Protein AF-A0A5R9P1H2-F1 (afdb_monomer)

Secondary structure (DSSP, 8-state):
-------HHHHHHHHHHT-TT-SSEEEEEEE---TT-----EEEEEEEEE-TTSPEEEEEES--TTS---HHHHHHHHHHHHHTTS-S----HHHHHTTSEEEE---SSSHHHHHHHTTBSS----SSEEEEEE-HHHHHHIIIIIHHHHHHHHHHHHHHHHHH-EEEEEEEEEEEE----HHHHTTS-TT------EEEEEEEEEEEEEEEE-SS-EEEEEEEE-HHHHHHHH-GGG----B--EEEETTEEEE-GGGEEESS--HHHHHHHHHHHHHHHHHHHHHHHHHHHHHHHHHHHHHHHHHHHHHHHHHHHHHHHHHHHHT-S-----

Solvent-accessible surface area (backbone atoms only — not comparable to full-atom values): 18933 Å² total; per-residue (Å²): 131,83,81,81,80,78,52,63,39,53,37,35,47,47,52,65,56,66,44,87,82,49,77,46,60,45,39,36,36,38,68,61,93,50,101,78,62,92,64,64,62,48,32,38,37,39,32,52,51,61,49,98,84,70,24,32,38,54,49,77,48,56,91,65,92,80,62,90,72,48,72,66,57,52,51,48,54,34,51,52,25,50,65,25,71,60,44,71,66,59,81,52,62,68,44,33,74,72,46,32,27,45,75,41,86,48,41,75,73,56,70,70,51,54,62,56,30,69,49,29,74,63,55,88,77,62,68,48,28,29,42,35,36,78,34,71,66,21,52,54,44,33,75,77,47,44,54,63,54,32,50,56,48,49,52,53,51,52,51,55,26,59,76,44,52,41,34,28,27,34,22,26,48,32,44,51,64,49,66,66,61,63,85,72,60,72,77,49,57,94,90,57,80,77,86,68,59,68,46,79,47,79,40,76,44,27,39,28,34,31,47,41,77,56,97,69,36,35,30,39,42,81,72,44,66,47,77,72,53,61,56,61,71,73,54,65,88,73,74,59,64,60,53,77,45,74,41,78,51,84,73,48,29,29,28,44,65,90,28,57,65,36,78,74,38,54,76,64,54,51,53,52,53,44,51,55,52,55,51,50,53,52,52,51,15,51,54,47,39,60,53,45,68,60,47,49,60,53,55,51,54,54,49,53,54,52,51,52,51,49,52,52,50,51,52,53,49,52,52,52,53,46,56,63,63,72,64,58,83,75,82,79,76,132

pLDDT: mean 80.09, std 14.3, range [38.28, 95.94]

Nearest PDB structures (foldseek):
  3s6g-assembly1_A  TM=1.647E-01  e=9.347E-01  Maricaulis maris MCS10
  3s6h-assembly2_B  TM=1.928E-01  e=3.293E+00  Maricaulis maris MCS10

Structure (mmCIF, N/CA/C/O backbone):
data_AF-A0A5R9P1H2-F1
#
_entry.id   AF-A0A5R9P1H2-F1
#
loop_
_atom_site.group_PDB
_atom_site.id
_atom_site.type_symbol
_atom_site.label_atom_id
_atom_site.label_alt_id
_atom_site.label_comp_id
_atom_site.label_asym_id
_atom_site.label_entity_id
_atom_site.label_seq_id
_atom_site.pdbx_PDB_ins_code
_atom_site.Cartn_x
_atom_site.Cartn_y
_atom_site.Cartn_z
_atom_site.occupancy
_atom_site.B_iso_or_equiv
_atom_site.auth_seq_id
_atom_site.auth_comp_id
_atom_site.auth_asym_id
_atom_site.auth_atom_id
_atom_site.pdbx_PDB_model_num
ATOM 1 N N . MET A 1 1 ? -37.050 -4.855 16.969 1.00 39.81 1 MET A N 1
ATOM 2 C CA . MET A 1 1 ? -36.031 -3.842 16.612 1.00 39.81 1 MET A CA 1
ATOM 3 C C . MET A 1 1 ? -34.895 -4.539 15.881 1.00 39.81 1 MET A C 1
ATOM 5 O O . MET A 1 1 ? -34.397 -5.538 16.384 1.00 39.81 1 MET A O 1
ATOM 9 N N . SER A 1 2 ? -34.526 -4.081 14.684 1.00 39.50 2 SER A N 1
ATOM 10 C CA . SER A 1 2 ? -33.369 -4.613 13.949 1.00 39.50 2 SER A CA 1
ATOM 11 C C . SER A 1 2 ? -32.096 -4.369 14.768 1.00 39.50 2 SER A C 1
ATOM 13 O O . SER A 1 2 ? -31.759 -3.209 14.998 1.00 39.50 2 SER A O 1
ATOM 15 N N . LYS A 1 3 ? -31.395 -5.427 15.210 1.00 55.94 3 LYS A N 1
ATOM 16 C CA . LYS A 1 3 ? -30.053 -5.311 15.814 1.00 55.94 3 LYS A CA 1
ATOM 17 C C . LYS A 1 3 ? -29.150 -4.593 14.806 1.00 55.94 3 LYS A C 1
ATOM 19 O O . LYS A 1 3 ? -28.797 -5.181 13.783 1.00 55.94 3 LYS A O 1
ATOM 24 N N . LYS A 1 4 ? -28.824 -3.318 15.045 1.00 61.69 4 LYS A N 1
ATOM 25 C CA . LYS A 1 4 ? -27.881 -2.582 14.193 1.00 61.69 4 LYS A CA 1
ATOM 26 C C . LYS A 1 4 ? -26.542 -3.318 14.214 1.00 61.69 4 LYS A C 1
ATOM 28 O O . LYS A 1 4 ? -26.050 -3.686 15.277 1.00 61.69 4 LYS A O 1
ATOM 33 N N . LYS A 1 5 ? -25.983 -3.575 13.033 1.00 81.25 5 LYS A N 1
ATOM 34 C CA . LYS A 1 5 ? -24.696 -4.257 12.879 1.00 81.25 5 LYS A CA 1
ATOM 35 C C . LYS A 1 5 ? -23.588 -3.210 12.866 1.00 81.25 5 LYS A C 1
ATOM 37 O O . LYS A 1 5 ? -23.532 -2.407 11.938 1.00 81.25 5 LYS A O 1
ATOM 42 N N . PHE A 1 6 ? -22.730 -3.218 13.882 1.00 90.25 6 PHE A N 1
ATOM 43 C CA . PHE A 1 6 ? -21.490 -2.446 13.853 1.00 90.25 6 PHE A CA 1
ATOM 44 C C . PHE A 1 6 ? -20.513 -3.060 12.849 1.00 90.25 6 PHE A C 1
ATOM 46 O O . PHE A 1 6 ? -20.443 -4.279 12.689 1.00 90.25 6 PHE A O 1
ATOM 53 N N . THR A 1 7 ? -19.770 -2.204 12.161 1.00 90.94 7 THR A N 1
ATOM 54 C CA . THR A 1 7 ? -18.696 -2.608 11.248 1.00 90.94 7 THR A CA 1
ATOM 55 C C . THR A 1 7 ? -17.451 -3.040 12.027 1.00 90.94 7 THR A C 1
ATOM 57 O O . THR A 1 7 ? -17.260 -2.641 13.176 1.00 90.94 7 THR A O 1
ATOM 60 N N . TYR A 1 8 ? -16.560 -3.808 11.389 1.00 91.50 8 TYR A N 1
ATOM 61 C CA . TYR A 1 8 ? -15.289 -4.199 12.009 1.00 91.50 8 TYR A CA 1
ATOM 62 C C . TYR A 1 8 ? -14.473 -2.994 12.523 1.00 91.50 8 TYR A C 1
ATOM 64 O O . TYR A 1 8 ? -14.085 -3.036 13.686 1.00 91.50 8 TYR A O 1
ATOM 72 N N . PRO A 1 9 ? -14.260 -1.899 11.757 1.00 91.25 9 PRO A N 1
ATOM 73 C CA . PRO A 1 9 ? -13.500 -0.750 12.260 1.00 91.25 9 PRO A CA 1
ATOM 74 C C . PRO A 1 9 ? -14.122 -0.096 13.500 1.00 91.25 9 PRO A C 1
ATOM 76 O O . PRO A 1 9 ? -13.401 0.325 14.397 1.00 91.25 9 PRO A O 1
ATOM 79 N N . GLN A 1 10 ? -15.457 -0.056 13.594 1.00 92.50 10 GLN A N 1
ATOM 80 C CA . GLN A 1 10 ? -16.156 0.452 14.7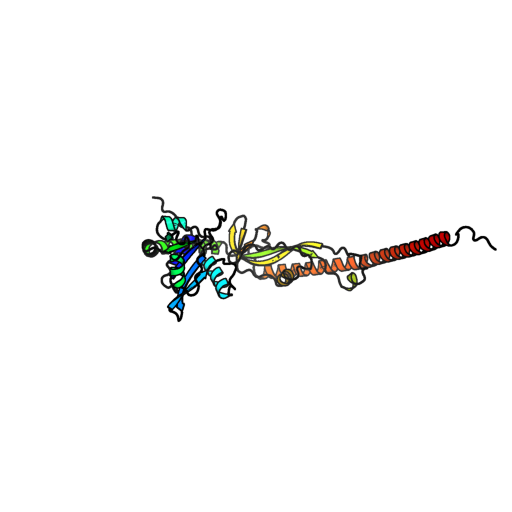81 1.00 92.50 10 GLN A CA 1
ATOM 81 C C . GLN A 1 10 ? -15.916 -0.439 16.006 1.00 92.50 10 GLN A C 1
ATOM 83 O O . GLN A 1 10 ? -15.630 0.065 17.089 1.00 92.50 10 GLN A O 1
ATOM 88 N N . LEU A 1 11 ? -16.002 -1.761 15.839 1.00 94.44 11 LEU A N 1
ATOM 89 C CA . LEU A 1 11 ? -15.755 -2.719 16.920 1.00 94.44 11 LEU A CA 1
ATOM 90 C C . LEU A 1 11 ? -14.278 -2.738 17.339 1.00 94.44 11 LEU A C 1
ATOM 92 O O . LEU A 1 11 ? -13.989 -2.759 18.530 1.00 94.44 11 LEU A O 1
ATOM 96 N N . ALA A 1 12 ? -13.356 -2.663 16.378 1.00 93.75 12 ALA A N 1
ATOM 97 C CA . ALA A 1 12 ? -11.918 -2.571 16.625 1.00 93.75 12 ALA A CA 1
ATOM 98 C C . ALA A 1 12 ? -1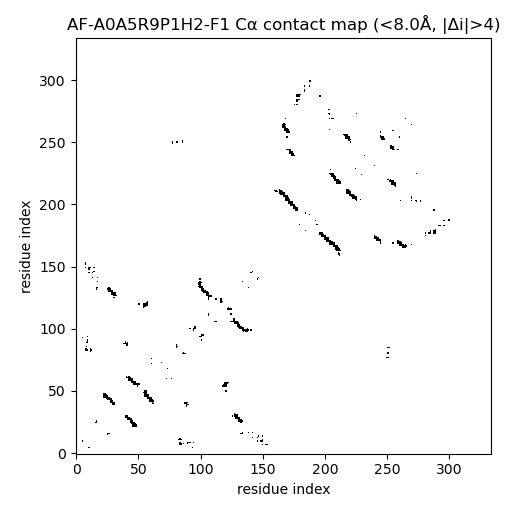1.536 -1.261 17.334 1.00 93.75 12 ALA A C 1
ATOM 100 O O . ALA A 1 12 ? -10.643 -1.247 18.179 1.00 93.75 12 ALA A O 1
ATOM 101 N N . LEU A 1 13 ? -12.237 -0.161 17.037 1.00 92.75 13 LEU A N 1
ATOM 102 C CA . LEU A 1 13 ? -12.072 1.086 17.776 1.00 92.75 13 LEU A CA 1
ATOM 103 C C . LEU A 1 13 ? -12.493 0.931 19.241 1.00 92.75 13 LEU A C 1
ATOM 105 O O . LEU A 1 13 ? -11.792 1.403 20.134 1.00 92.75 13 LEU A O 1
ATOM 109 N N . CYS A 1 14 ? -13.623 0.268 19.502 1.00 93.38 14 CYS A N 1
ATOM 110 C CA . CYS A 1 14 ? -14.035 -0.046 20.868 1.00 93.38 14 CYS A CA 1
ATOM 111 C C . CYS A 1 14 ? -13.012 -0.950 21.567 1.00 93.38 14 CYS A C 1
ATOM 113 O O . CYS A 1 14 ? -12.642 -0.655 22.701 1.00 93.38 14 CYS A O 1
ATOM 115 N N . ASP A 1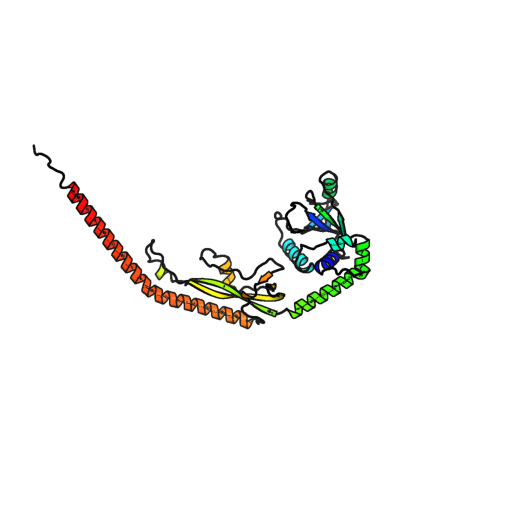 15 ? -12.497 -1.976 20.890 1.00 93.81 15 ASP A N 1
ATOM 116 C CA . ASP A 1 15 ? -11.431 -2.828 21.426 1.00 93.81 15 ASP A CA 1
ATOM 117 C C . ASP A 1 15 ? -10.217 -2.009 21.879 1.00 93.81 15 ASP A C 1
ATOM 119 O O . ASP A 1 15 ? -9.748 -2.160 23.006 1.00 93.81 15 ASP A O 1
ATOM 123 N N . TRP A 1 16 ? -9.783 -1.050 21.061 1.00 91.50 16 TRP A N 1
ATOM 124 C CA . TRP A 1 16 ? -8.690 -0.148 21.413 1.00 91.50 16 TRP A CA 1
ATOM 125 C C . TRP A 1 16 ? -9.034 0.810 22.572 1.00 91.50 16 TRP A C 1
ATOM 127 O O . TRP A 1 16 ? -8.227 0.982 23.485 1.00 91.50 16 TRP A O 1
ATOM 137 N N . LEU A 1 17 ? -10.225 1.419 22.596 1.00 91.88 17 LEU A N 1
ATOM 138 C CA . LEU A 1 17 ? -10.633 2.385 23.637 1.00 91.88 17 LEU A CA 1
ATOM 139 C C . LEU A 1 17 ? -10.919 1.750 25.012 1.00 91.88 17 LEU A C 1
ATOM 141 O O . LEU A 1 17 ? -10.761 2.400 26.056 1.00 91.88 17 LEU A O 1
ATOM 145 N N . PHE A 1 18 ? -11.405 0.509 25.022 1.00 90.62 18 PHE A N 1
ATOM 146 C CA . PHE A 1 18 ? -11.834 -0.214 26.222 1.00 90.62 18 PHE A CA 1
ATOM 147 C C . PHE A 1 18 ? -10.842 -1.300 26.665 1.00 90.62 18 PHE A C 1
ATOM 149 O O . PHE A 1 18 ? -11.155 -2.077 27.571 1.00 90.62 18 PHE A O 1
ATOM 156 N N . GLU A 1 19 ? -9.652 -1.354 26.064 1.00 87.69 19 GLU A N 1
ATOM 157 C CA . GLU A 1 19 ? -8.576 -2.258 26.468 1.00 87.69 19 GLU A CA 1
ATOM 158 C C . GLU A 1 19 ? -8.228 -2.047 27.952 1.00 87.69 19 GLU A C 1
ATOM 160 O O . GLU A 1 19 ? -7.857 -0.953 28.379 1.00 87.69 19 GLU A O 1
ATOM 165 N N . ALA A 1 20 ? -8.406 -3.098 28.759 1.00 76.56 20 ALA A N 1
ATOM 166 C CA . ALA A 1 20 ? -8.329 -3.005 30.219 1.00 76.56 20 ALA A CA 1
ATOM 167 C C . ALA A 1 20 ? -6.912 -2.697 30.726 1.00 76.56 20 ALA A C 1
ATOM 169 O O . ALA A 1 20 ? -6.769 -2.014 31.736 1.00 76.56 20 ALA A O 1
ATOM 170 N N . ASN A 1 21 ? -5.899 -3.170 29.997 1.00 76.00 21 ASN A N 1
ATOM 171 C CA . ASN A 1 21 ? -4.482 -3.032 30.331 1.00 76.00 21 ASN A CA 1
ATOM 172 C C . ASN A 1 21 ? -3.775 -2.015 29.423 1.00 76.00 21 ASN A C 1
ATOM 174 O O . ASN A 1 21 ? -2.566 -2.105 29.225 1.00 76.00 21 ASN A O 1
ATOM 178 N N . ALA A 1 22 ? -4.519 -1.080 28.821 1.00 72.44 22 ALA A N 1
ATOM 179 C CA . ALA A 1 22 ? -3.898 0.003 28.071 1.00 72.44 22 ALA A CA 1
ATOM 180 C C . ALA A 1 22 ? -2.962 0.807 28.997 1.00 72.44 22 ALA A C 1
ATOM 182 O O . ALA A 1 22 ? -3.354 1.085 30.134 1.00 72.44 22 ALA A O 1
ATOM 183 N N . PRO A 1 23 ? -1.769 1.218 28.524 1.00 64.31 23 PRO A N 1
ATOM 184 C CA . PRO A 1 23 ? -0.805 1.976 29.323 1.00 64.31 23 PRO A CA 1
ATOM 185 C C . PRO A 1 23 ? -1.359 3.322 29.814 1.00 64.31 23 PRO A C 1
ATOM 187 O O . PRO A 1 23 ? -0.851 3.852 30.794 1.00 64.31 23 PRO A O 1
ATOM 190 N N . GLY A 1 24 ? -2.460 3.817 29.234 1.00 71.31 24 GLY A N 1
ATOM 191 C CA . GLY A 1 24 ? -3.345 4.721 29.962 1.00 71.31 24 GLY A CA 1
ATOM 192 C C . GLY A 1 24 ? -4.638 5.105 29.237 1.00 71.31 24 GLY A C 1
ATOM 193 O O . GLY A 1 24 ? -5.333 4.256 28.671 1.00 71.31 24 GLY A O 1
ATOM 194 N N . LEU A 1 25 ? -5.059 6.369 29.363 1.00 80.81 25 LEU A N 1
ATOM 195 C CA . LEU A 1 25 ? -6.388 6.819 28.930 1.00 80.81 25 LEU A CA 1
ATOM 196 C C . LEU A 1 25 ? -6.406 7.158 27.438 1.00 80.81 25 LEU A C 1
ATOM 198 O O . LEU A 1 25 ? -5.733 8.083 26.994 1.00 80.81 25 LEU A O 1
ATOM 202 N N . ARG A 1 26 ? -7.254 6.453 26.684 1.00 87.94 26 ARG A N 1
ATOM 203 C CA . ARG A 1 26 ? -7.406 6.628 25.236 1.00 87.94 26 ARG A CA 1
ATOM 204 C C . ARG A 1 26 ? -8.658 7.412 24.863 1.00 87.94 26 ARG A C 1
ATOM 206 O O . ARG A 1 26 ? -9.735 7.192 25.430 1.00 87.94 26 ARG A O 1
ATOM 213 N N . PHE A 1 27 ? -8.530 8.302 23.888 1.00 87.56 27 PHE A N 1
ATOM 214 C CA . PHE A 1 27 ? -9.642 9.055 23.305 1.00 87.56 27 PHE A CA 1
ATOM 215 C C . PHE A 1 27 ? -9.314 9.490 21.873 1.00 87.56 27 PHE A C 1
ATOM 217 O O . PHE A 1 27 ? -8.197 9.301 21.399 1.00 87.56 27 PHE A O 1
ATOM 224 N N . LEU A 1 28 ? -10.300 10.052 21.171 1.00 88.06 28 LEU A N 1
ATOM 225 C CA . LEU A 1 28 ? -10.097 10.650 19.854 1.00 88.06 28 LEU A CA 1
ATOM 226 C C . LEU A 1 28 ? -10.524 12.106 19.854 1.00 88.06 28 LEU A C 1
ATOM 228 O O . LEU A 1 28 ? -11.430 12.511 20.587 1.00 88.06 28 LEU A O 1
ATOM 232 N N . THR A 1 29 ? -9.929 12.868 18.957 1.00 82.56 29 THR A N 1
ATOM 233 C CA . THR A 1 29 ? -10.375 14.201 18.604 1.00 82.56 29 THR A CA 1
ATOM 234 C C . THR A 1 29 ? -10.688 14.273 17.114 1.00 82.56 29 THR A C 1
ATOM 236 O O . THR A 1 29 ? -10.126 13.540 16.302 1.00 82.56 29 THR A O 1
ATOM 239 N N . LEU A 1 30 ? -11.660 15.107 16.754 1.00 80.44 30 LEU A N 1
ATOM 240 C CA . LEU A 1 30 ? -12.081 15.324 15.372 1.00 80.44 30 LEU A CA 1
ATOM 241 C C . LEU A 1 30 ? -12.109 16.821 15.100 1.00 80.44 30 LEU A C 1
ATOM 243 O O . LEU A 1 30 ? -12.934 17.538 15.672 1.00 80.44 30 LEU A O 1
ATOM 247 N N . TYR A 1 31 ? -11.219 17.271 14.225 1.00 75.88 31 TYR A N 1
ATOM 248 C CA . TYR A 1 31 ? -11.153 18.658 13.785 1.00 75.88 31 TYR A CA 1
ATOM 249 C C . TYR A 1 31 ? -12.241 18.958 12.743 1.00 75.88 31 TYR A C 1
ATOM 251 O O . TYR A 1 31 ? -12.475 18.163 11.835 1.00 75.88 31 TYR A O 1
ATOM 259 N N . HIS A 1 32 ? -12.906 20.111 12.858 1.00 71.31 32 HIS A N 1
ATOM 260 C CA . HIS A 1 32 ? -13.996 20.524 11.954 1.00 71.31 32 HIS A CA 1
ATOM 261 C C . HIS A 1 32 ? -13.594 21.599 10.936 1.00 71.31 32 HIS A C 1
ATOM 263 O O . HIS A 1 32 ? -14.457 22.187 10.282 1.00 71.31 32 HIS A O 1
ATOM 269 N N . GLY A 1 33 ? -12.304 21.911 10.794 1.00 55.91 33 GLY A N 1
ATOM 270 C CA . GLY A 1 33 ? -11.848 22.993 9.918 1.00 55.91 33 GLY A CA 1
ATOM 271 C C . GLY A 1 33 ? -11.766 22.603 8.446 1.00 55.91 33 GLY A C 1
ATOM 272 O O . GLY A 1 33 ? -10.690 22.505 7.876 1.00 55.91 33 GLY A O 1
ATOM 273 N N . SER A 1 34 ? -12.926 22.385 7.837 1.00 50.06 34 SER A N 1
ATOM 274 C CA . SER A 1 34 ? -13.356 22.961 6.557 1.00 50.06 34 SER A CA 1
ATOM 275 C C . SER A 1 34 ? -14.698 22.315 6.210 1.00 50.06 34 SER A C 1
ATOM 277 O O . SER A 1 34 ? -14.837 21.095 6.248 1.00 50.06 34 SER A O 1
ATOM 279 N N . TRP A 1 35 ? -15.703 23.110 5.840 1.00 44.81 35 TRP A N 1
ATOM 280 C CA . TRP A 1 35 ? -17.033 22.606 5.460 1.00 44.81 35 TRP A CA 1
ATOM 281 C C . TRP A 1 35 ? -17.032 21.696 4.208 1.00 44.81 35 TRP A C 1
ATOM 283 O O . TRP A 1 35 ? -18.076 21.166 3.848 1.00 44.81 35 TRP A O 1
ATOM 293 N N . ASN A 1 36 ? -15.868 21.469 3.579 1.00 43.06 36 ASN A N 1
ATOM 294 C CA . ASN A 1 36 ? -15.705 20.687 2.352 1.00 43.06 36 ASN A CA 1
ATOM 295 C C . ASN A 1 36 ? -14.747 19.486 2.467 1.00 43.06 36 ASN A C 1
ATOM 297 O O . ASN A 1 36 ? -14.576 18.769 1.479 1.00 43.06 36 ASN A O 1
ATOM 301 N N . SER A 1 37 ? -14.127 19.209 3.622 1.00 43.22 37 SER A N 1
ATOM 302 C CA . SER A 1 37 ? -13.337 17.981 3.764 1.00 43.22 37 SER A CA 1
ATOM 303 C C . SER A 1 37 ? -14.256 16.817 4.126 1.00 43.22 37 SER A C 1
ATOM 305 O O . SER A 1 37 ? -14.583 16.587 5.285 1.00 43.22 37 SER A O 1
ATOM 307 N N . SER A 1 38 ? -14.634 16.020 3.131 1.00 43.69 38 SER A N 1
ATOM 308 C CA . SER A 1 38 ? -15.325 14.732 3.306 1.00 43.69 38 SER A CA 1
ATOM 309 C C . SER A 1 38 ? -14.514 13.679 4.087 1.00 43.69 38 SER A C 1
ATOM 311 O O . SER A 1 38 ? -14.960 12.541 4.240 1.00 43.69 38 SER A O 1
ATOM 313 N N . ARG A 1 39 ? -13.323 14.033 4.588 1.00 52.28 39 ARG A N 1
ATOM 314 C CA . ARG A 1 39 ? -12.463 13.180 5.407 1.00 52.28 39 ARG A CA 1
ATOM 315 C C . ARG A 1 39 ? -12.661 13.506 6.884 1.00 52.28 39 ARG A C 1
ATOM 317 O O . ARG A 1 39 ? -12.308 14.587 7.339 1.00 52.28 39 ARG A O 1
ATOM 324 N N . GLN A 1 40 ? -13.233 12.555 7.619 1.00 59.56 40 GLN A N 1
ATOM 325 C CA . GLN A 1 40 ? -13.188 12.538 9.080 1.00 59.56 40 GLN A CA 1
ATOM 326 C C . GLN A 1 40 ? -11.791 12.073 9.501 1.00 59.56 40 GLN A C 1
ATOM 328 O O . GLN A 1 40 ? -11.577 10.887 9.751 1.00 59.56 40 GLN A O 1
ATOM 333 N N . ASP A 1 41 ? -10.828 12.989 9.505 1.00 68.00 41 ASP A N 1
ATOM 334 C CA . ASP A 1 41 ? -9.492 12.693 10.010 1.00 68.00 41 ASP A CA 1
ATOM 335 C C . ASP A 1 41 ? -9.532 12.809 11.540 1.00 68.00 41 ASP A C 1
ATOM 337 O O . ASP A 1 41 ? -9.610 13.904 12.103 1.00 68.00 41 ASP A O 1
ATOM 341 N N . PHE A 1 42 ? -9.565 11.658 12.216 1.00 79.56 42 PHE A N 1
ATOM 342 C CA . PHE A 1 42 ? -9.430 11.597 13.668 1.00 79.56 42 PHE A CA 1
ATOM 343 C C . PHE A 1 42 ? -7.964 11.713 14.062 1.00 79.56 42 PHE A C 1
ATOM 345 O O . PHE A 1 42 ? -7.094 11.086 13.453 1.00 79.56 42 PHE A O 1
ATOM 352 N N . THR A 1 43 ? -7.719 12.438 15.143 1.00 81.88 43 THR A N 1
ATOM 353 C CA . THR A 1 43 ? -6.479 12.328 15.903 1.00 81.88 43 THR A CA 1
ATOM 354 C C . THR A 1 43 ? -6.753 11.429 17.100 1.00 81.88 43 THR A C 1
ATOM 356 O O . THR A 1 43 ? -7.713 11.624 17.843 1.00 81.88 43 THR A O 1
ATOM 359 N N . PHE A 1 44 ? -5.945 10.396 17.262 1.00 85.56 44 PHE A N 1
ATOM 360 C CA . PHE A 1 44 ? -6.015 9.446 18.358 1.00 85.56 44 PHE A CA 1
ATOM 361 C C . PHE A 1 44 ? -5.083 9.939 19.469 1.00 85.56 44 PHE A C 1
ATOM 363 O O . PHE A 1 44 ? -4.060 10.563 19.203 1.00 85.56 44 PHE A O 1
ATOM 370 N N . HIS A 1 45 ? -5.456 9.705 20.716 1.00 84.06 45 HIS A N 1
ATOM 371 C CA . HIS A 1 45 ? -4.696 10.157 21.875 1.00 84.06 45 HIS A CA 1
ATOM 372 C C . HIS A 1 45 ? -4.567 9.009 22.863 1.00 84.06 45 HIS A C 1
ATOM 374 O O . HIS A 1 45 ? -5.559 8.330 23.154 1.00 84.06 45 HIS A O 1
ATOM 380 N N . GLU A 1 46 ? -3.360 8.804 23.377 1.00 85.62 46 GLU A N 1
ATOM 381 C CA . GLU A 1 46 ? -3.060 7.863 24.450 1.00 85.62 46 GLU A CA 1
ATOM 382 C C . GLU A 1 46 ? -2.283 8.596 25.544 1.00 85.62 46 GLU A C 1
ATOM 384 O O . GLU A 1 46 ? -1.106 8.914 25.394 1.00 85.62 46 GLU A O 1
ATOM 389 N N . ILE A 1 47 ? -2.963 8.866 26.658 1.00 83.56 47 ILE A N 1
ATOM 390 C CA . ILE A 1 47 ? -2.338 9.424 27.856 1.00 83.56 47 ILE A CA 1
ATOM 391 C C . ILE A 1 47 ? -1.595 8.287 28.538 1.00 83.56 47 ILE A C 1
ATOM 393 O O . ILE A 1 47 ? -2.252 7.339 28.960 1.00 83.56 47 ILE A O 1
ATOM 397 N N . THR A 1 48 ? -0.275 8.375 28.657 1.00 81.44 48 THR A N 1
ATOM 398 C CA . THR A 1 48 ? 0.552 7.294 29.210 1.00 81.44 48 THR A CA 1
ATOM 399 C C . THR A 1 48 ? 0.794 7.498 30.702 1.00 81.44 48 THR A C 1
ATOM 401 O O . THR A 1 48 ? 0.176 6.849 31.541 1.00 81.44 48 THR A O 1
ATOM 404 N N . GLU A 1 49 ? 1.645 8.453 31.047 1.00 82.44 49 GLU A N 1
ATOM 405 C CA . GLU A 1 49 ? 2.103 8.695 32.411 1.00 82.44 49 GLU A CA 1
ATOM 406 C C . GLU A 1 49 ? 2.199 10.191 32.711 1.00 82.44 49 GLU A C 1
ATOM 408 O O . GLU A 1 49 ? 1.787 11.031 31.907 1.00 82.44 49 GLU A O 1
ATOM 413 N N . LYS A 1 50 ? 2.692 10.526 33.902 1.00 82.81 50 LYS A N 1
ATOM 414 C CA . LYS A 1 50 ? 3.018 11.902 34.264 1.00 82.81 50 LYS A CA 1
ATOM 415 C C . LYS A 1 50 ? 4.520 12.116 34.180 1.00 82.81 50 LYS A C 1
ATOM 417 O O . LYS A 1 50 ? 5.274 11.241 34.589 1.00 82.81 50 LYS A O 1
ATOM 422 N N . ASP A 1 51 ? 4.925 13.282 33.699 1.00 85.25 51 ASP A N 1
ATOM 423 C CA . ASP A 1 51 ? 6.314 13.716 33.759 1.00 85.25 51 ASP A CA 1
ATOM 424 C C . ASP A 1 51 ? 6.739 14.067 35.197 1.00 85.25 51 ASP A C 1
ATOM 426 O O . ASP A 1 51 ? 5.943 14.049 36.144 1.00 85.25 51 ASP A O 1
ATOM 430 N N . GLU A 1 52 ? 8.009 14.439 35.350 1.00 87.50 52 GLU A N 1
ATOM 431 C CA . GLU A 1 52 ? 8.596 14.878 36.621 1.00 87.50 52 GLU A CA 1
ATOM 432 C C . GLU A 1 52 ? 7.894 16.119 37.214 1.00 87.50 52 GLU A C 1
ATOM 434 O O . GLU A 1 52 ? 7.937 16.335 38.425 1.00 87.50 52 GLU A O 1
ATOM 439 N N . ASN A 1 53 ? 7.188 16.904 36.391 1.00 85.75 53 ASN A N 1
ATOM 440 C CA . ASN A 1 53 ? 6.416 18.082 36.798 1.00 85.75 53 ASN A CA 1
ATOM 441 C C . ASN A 1 53 ? 4.948 17.754 37.138 1.00 85.75 53 ASN A C 1
ATOM 443 O O . ASN A 1 53 ? 4.163 18.649 37.463 1.00 85.75 53 ASN A O 1
ATOM 447 N N . GLY A 1 54 ? 4.548 16.481 37.067 1.00 82.31 54 GLY A N 1
ATOM 448 C CA . GLY A 1 54 ? 3.185 16.025 37.333 1.00 82.31 54 GLY A CA 1
ATOM 449 C C . GLY A 1 54 ? 2.182 16.288 36.200 1.00 82.31 54 GLY A C 1
ATOM 450 O O . GLY A 1 54 ? 0.974 16.102 36.420 1.00 82.31 54 GLY A O 1
ATOM 451 N N . LEU A 1 55 ? 2.658 16.698 35.019 1.00 84.25 55 LEU A N 1
ATOM 452 C CA . LEU A 1 55 ? 1.888 16.906 33.793 1.00 84.25 55 LEU A CA 1
ATOM 453 C C . LEU A 1 55 ? 1.726 15.592 33.031 1.00 84.25 55 LEU A C 1
ATOM 455 O O . LEU A 1 55 ? 2.649 14.795 32.935 1.00 84.25 55 LEU A O 1
ATOM 459 N N . TRP A 1 56 ? 0.553 15.366 32.451 1.00 82.44 56 TRP A N 1
ATOM 460 C CA . TRP A 1 56 ? 0.279 14.166 31.667 1.00 82.44 56 TRP A CA 1
ATOM 461 C C . TRP A 1 56 ? 1.017 14.182 30.324 1.00 82.44 56 TRP A C 1
ATOM 463 O O . TRP A 1 56 ? 0.947 15.153 29.568 1.00 82.44 56 TRP A O 1
ATOM 473 N N . ILE A 1 57 ? 1.680 13.083 29.994 1.00 82.88 57 ILE A N 1
ATOM 474 C CA . ILE A 1 57 ? 2.265 12.857 28.677 1.00 82.88 57 ILE A CA 1
ATOM 475 C C . ILE A 1 57 ? 1.147 12.350 27.761 1.00 82.88 57 ILE A C 1
ATOM 477 O O . ILE A 1 57 ? 0.557 11.297 28.008 1.00 82.88 57 ILE A O 1
ATOM 481 N N . ASP A 1 58 ? 0.825 13.130 26.727 1.00 80.75 58 ASP A N 1
ATOM 482 C CA . ASP A 1 58 ? -0.093 12.722 25.663 1.00 80.75 58 ASP A CA 1
ATOM 483 C C . ASP A 1 58 ? 0.703 12.240 24.455 1.00 80.75 58 ASP A C 1
ATOM 485 O O . ASP A 1 58 ? 1.461 13.002 23.846 1.00 80.75 58 ASP A O 1
ATOM 489 N N . ARG A 1 59 ? 0.506 10.975 24.084 1.00 78.69 59 ARG A N 1
ATOM 490 C CA . ARG A 1 59 ? 0.971 10.463 22.803 1.00 78.69 59 ARG A CA 1
ATOM 491 C C . ARG A 1 59 ? -0.099 10.745 21.749 1.00 78.69 59 ARG A C 1
ATOM 493 O O . ARG A 1 59 ? -1.092 10.022 21.641 1.00 78.69 59 ARG A O 1
ATOM 500 N N . VAL A 1 60 ? 0.126 11.800 20.967 1.00 76.50 60 VAL A N 1
ATOM 501 C CA . VAL A 1 60 ? -0.742 12.193 19.849 1.00 76.50 60 VAL A CA 1
ATOM 502 C C . VAL A 1 60 ? -0.473 11.309 18.634 1.00 76.50 60 VAL A C 1
ATOM 504 O O . VAL A 1 60 ? 0.657 11.166 18.175 1.00 76.50 60 VAL A O 1
ATOM 507 N N . LEU A 1 61 ? -1.540 10.758 18.074 1.00 72.12 61 LEU A N 1
ATOM 508 C CA . LEU A 1 61 ? -1.538 9.798 16.981 1.00 72.12 61 LEU A CA 1
ATOM 509 C C . LEU A 1 61 ? -2.416 10.355 15.855 1.00 72.12 61 LEU A C 1
ATOM 511 O O . LEU A 1 61 ? -3.621 10.114 15.792 1.00 72.12 61 LEU A O 1
ATOM 515 N N . GLY A 1 62 ? -1.840 11.170 14.979 1.00 61.62 62 GLY A N 1
ATOM 516 C CA . GLY A 1 62 ? -2.606 11.877 13.957 1.00 61.62 62 GLY A CA 1
ATOM 517 C C . GLY A 1 62 ? -1.776 12.251 12.744 1.00 61.62 62 GLY A C 1
ATOM 518 O O . GLY A 1 62 ? -0.553 12.160 12.739 1.00 61.62 62 GLY A O 1
ATOM 519 N N . ASN A 1 63 ? -2.464 12.687 11.694 1.00 50.47 63 ASN A N 1
ATOM 520 C CA . ASN A 1 63 ? -1.869 13.106 10.427 1.00 50.47 63 ASN A CA 1
ATOM 521 C C . ASN A 1 63 ? -1.326 14.552 10.505 1.00 50.47 63 ASN A C 1
ATOM 523 O O . ASN A 1 63 ? -1.524 15.344 9.584 1.00 50.47 63 ASN A O 1
ATOM 527 N N . SER A 1 64 ? -0.714 14.940 11.629 1.00 47.34 64 SER A N 1
ATOM 528 C CA . SER A 1 64 ? -0.157 16.279 11.817 1.00 47.34 64 SER A CA 1
ATOM 529 C C . SER A 1 64 ? 1.163 16.390 11.055 1.00 47.34 64 SER A C 1
ATOM 531 O O . SER A 1 64 ? 2.207 15.873 11.444 1.00 47.34 64 SER A O 1
ATOM 533 N N . SER A 1 65 ? 1.094 17.085 9.924 1.00 39.66 65 SER A N 1
ATOM 534 C CA . SER A 1 65 ? 2.140 17.284 8.918 1.00 39.66 65 SER A CA 1
ATOM 535 C C . SER A 1 65 ? 3.334 18.146 9.371 1.00 39.66 65 SER A C 1
ATOM 537 O O . SER A 1 65 ? 3.895 18.875 8.559 1.00 39.66 65 SER A O 1
ATOM 539 N N . GLY A 1 66 ? 3.718 18.110 10.649 1.00 42.00 66 GLY A N 1
ATOM 540 C CA . GLY A 1 66 ? 4.690 19.058 11.208 1.00 42.00 66 GLY A CA 1
ATOM 541 C C . GLY A 1 66 ? 5.576 18.560 12.349 1.00 42.00 66 GLY A C 1
ATOM 542 O O . GLY A 1 66 ? 6.400 19.335 12.821 1.00 42.00 66 GLY A O 1
ATOM 543 N N . MET A 1 67 ? 5.459 17.307 12.799 1.00 46.25 67 MET A N 1
ATOM 544 C CA . MET A 1 67 ? 6.396 16.750 13.784 1.00 46.25 67 MET A CA 1
ATOM 545 C C . MET A 1 67 ? 7.339 15.759 13.112 1.00 46.25 67 MET A C 1
ATOM 547 O O . MET A 1 67 ? 6.896 14.937 12.310 1.00 46.25 67 MET A O 1
ATOM 551 N N . SER A 1 68 ? 8.633 15.842 13.443 1.00 48.00 68 SER A N 1
ATOM 552 C CA . SER A 1 68 ? 9.623 14.811 13.126 1.00 48.00 68 SER A CA 1
ATOM 553 C C . SER A 1 68 ? 9.115 13.487 13.689 1.00 48.00 68 SER A C 1
ATOM 555 O O . SER A 1 68 ? 9.220 13.225 14.885 1.00 48.00 68 SER A O 1
ATOM 557 N N . THR A 1 69 ? 8.458 12.708 12.841 1.00 61.47 69 THR A N 1
ATOM 558 C CA . THR A 1 69 ? 7.845 11.444 13.223 1.00 61.47 69 THR A CA 1
ATOM 559 C C . THR A 1 69 ? 8.993 10.471 13.411 1.00 61.47 69 THR A C 1
ATOM 561 O O . THR A 1 69 ? 9.744 10.226 12.467 1.00 61.47 69 THR A O 1
ATOM 564 N N . THR A 1 70 ? 9.187 9.983 14.632 1.00 73.38 70 THR A N 1
ATOM 565 C CA . THR A 1 70 ? 10.178 8.935 14.882 1.00 73.38 70 THR A CA 1
ATOM 566 C C . THR A 1 70 ? 9.769 7.663 14.129 1.00 73.38 70 THR A C 1
ATOM 568 O O . THR A 1 70 ? 8.587 7.473 13.812 1.00 73.38 70 THR A O 1
ATOM 571 N N . ASP A 1 71 ? 10.719 6.773 13.830 1.00 77.88 71 ASP A N 1
ATOM 572 C CA . ASP A 1 71 ? 10.393 5.481 13.206 1.00 77.88 71 ASP A CA 1
ATOM 573 C C . ASP A 1 71 ? 9.427 4.660 14.079 1.00 77.88 71 ASP A C 1
ATOM 575 O O . ASP A 1 71 ? 8.547 3.973 13.559 1.00 77.88 71 ASP A O 1
ATOM 579 N N . GLU A 1 72 ? 9.519 4.807 15.404 1.00 77.94 72 GLU A N 1
ATOM 580 C CA . GLU A 1 72 ? 8.609 4.188 16.370 1.00 77.94 72 GLU A CA 1
ATOM 581 C C . GLU A 1 72 ? 7.171 4.704 16.235 1.00 77.94 72 GLU A C 1
ATOM 583 O O . GLU A 1 72 ? 6.229 3.910 16.224 1.00 77.94 72 GLU A O 1
ATOM 588 N N . ASP A 1 73 ? 6.975 6.016 16.080 1.00 74.06 73 ASP A N 1
ATOM 589 C CA . ASP A 1 73 ? 5.643 6.600 15.880 1.00 74.06 73 ASP A CA 1
ATOM 590 C C . ASP A 1 73 ? 5.044 6.198 14.533 1.00 74.06 73 ASP A C 1
ATOM 592 O O . ASP A 1 73 ? 3.848 5.908 14.432 1.00 74.06 73 ASP A O 1
ATOM 596 N N . ARG A 1 74 ? 5.878 6.114 13.490 1.00 75.81 74 ARG A N 1
ATOM 597 C CA . ARG A 1 74 ? 5.451 5.629 12.176 1.00 75.81 74 ARG A CA 1
ATOM 598 C C . ARG A 1 74 ? 5.008 4.169 12.240 1.00 75.81 74 ARG A C 1
ATOM 600 O O . ARG A 1 74 ? 3.934 3.842 11.729 1.00 75.81 74 ARG A O 1
ATOM 607 N N . GLN A 1 75 ? 5.811 3.306 12.861 1.00 81.12 75 GLN A N 1
ATOM 608 C CA . GLN A 1 75 ? 5.496 1.889 13.016 1.00 81.12 75 GLN A CA 1
ATOM 609 C C . GLN A 1 75 ? 4.216 1.702 13.836 1.00 81.12 75 GLN A C 1
ATOM 611 O O . GLN A 1 75 ? 3.313 0.968 13.432 1.00 81.12 75 GLN A O 1
ATOM 616 N N . PHE A 1 76 ? 4.075 2.458 14.922 1.00 78.50 76 PHE A N 1
ATOM 617 C CA . PHE A 1 76 ? 2.879 2.429 15.750 1.00 78.50 76 PHE A CA 1
ATOM 618 C C . PHE A 1 76 ? 1.620 2.859 14.979 1.00 78.50 76 PHE A C 1
ATOM 620 O O . PHE A 1 76 ? 0.584 2.201 15.070 1.00 78.50 76 PHE A O 1
ATOM 627 N N . MET A 1 77 ? 1.690 3.923 14.171 1.00 80.12 77 MET A N 1
ATOM 628 C CA . MET A 1 77 ? 0.566 4.364 13.333 1.00 80.12 77 MET A CA 1
ATOM 629 C C . MET A 1 77 ? 0.158 3.308 12.300 1.00 80.12 77 MET A C 1
ATOM 631 O O . MET A 1 77 ? -1.036 3.106 12.047 1.00 80.12 77 MET A O 1
ATOM 635 N N . ILE A 1 78 ? 1.134 2.609 11.719 1.00 82.19 78 ILE A N 1
ATOM 636 C CA . ILE A 1 78 ? 0.892 1.480 10.819 1.00 82.19 78 ILE A CA 1
ATOM 637 C C . ILE A 1 78 ? 0.162 0.358 11.569 1.00 82.19 78 ILE A C 1
ATOM 639 O O . ILE A 1 78 ? -0.854 -0.143 11.078 1.00 82.19 78 ILE A O 1
ATOM 643 N N . ASP A 1 79 ? 0.621 -0.001 12.766 1.00 85.75 79 ASP A N 1
ATOM 644 C CA . ASP A 1 79 ? 0.040 -1.082 13.563 1.00 85.75 79 ASP A CA 1
ATOM 645 C C . ASP A 1 79 ? -1.366 -0.751 14.069 1.00 85.75 79 ASP A C 1
ATOM 647 O O . ASP A 1 79 ? -2.268 -1.589 13.976 1.00 85.75 79 ASP A O 1
ATOM 651 N N . LEU A 1 80 ? -1.609 0.493 14.485 1.00 86.12 80 LEU A N 1
ATOM 652 C CA . LEU A 1 80 ? -2.948 0.967 14.820 1.00 86.12 80 LEU A CA 1
ATOM 653 C C . LEU A 1 80 ? -3.874 0.914 13.600 1.00 86.12 80 LEU A C 1
ATOM 655 O O . LEU A 1 80 ? -4.988 0.397 13.684 1.00 86.12 80 LEU A O 1
ATOM 659 N N . THR A 1 81 ? -3.406 1.374 12.438 1.00 86.00 81 THR A N 1
ATOM 660 C CA . THR A 1 81 ? -4.196 1.317 11.200 1.00 86.00 81 THR A CA 1
ATOM 661 C C . THR A 1 81 ? -4.533 -0.129 10.825 1.00 86.00 81 THR A C 1
ATOM 663 O O . THR A 1 81 ? -5.665 -0.409 10.424 1.00 86.00 81 THR A O 1
ATOM 666 N N . ARG A 1 82 ? -3.596 -1.074 10.999 1.00 86.50 82 ARG A N 1
ATOM 667 C CA . ARG A 1 82 ? -3.838 -2.516 10.806 1.00 86.50 82 ARG A CA 1
ATOM 668 C C . ARG A 1 82 ? -4.880 -3.041 11.794 1.00 86.50 82 ARG A C 1
ATOM 670 O O . ARG A 1 82 ? -5.833 -3.690 11.357 1.00 86.50 82 ARG A O 1
ATOM 677 N N . ARG A 1 83 ? -4.747 -2.720 13.088 1.00 87.69 83 ARG A N 1
ATOM 678 C CA . ARG A 1 83 ? -5.687 -3.121 14.153 1.00 87.69 83 ARG A CA 1
ATOM 679 C C . ARG A 1 83 ? -7.112 -2.666 13.840 1.00 87.69 83 ARG A C 1
ATOM 681 O O . ARG A 1 83 ? -8.043 -3.466 13.910 1.00 87.69 83 ARG A O 1
ATOM 688 N N . LEU A 1 84 ? -7.264 -1.422 13.386 1.00 88.19 84 LEU A N 1
ATOM 689 C CA . LEU A 1 84 ? -8.548 -0.806 13.035 1.00 88.19 84 LEU A CA 1
ATOM 690 C C . LEU A 1 84 ? -9.107 -1.251 11.668 1.00 88.19 84 LEU A C 1
ATOM 692 O O . LEU A 1 84 ? -10.178 -0.814 11.250 1.00 88.19 84 LEU A O 1
ATOM 696 N N . GLY A 1 85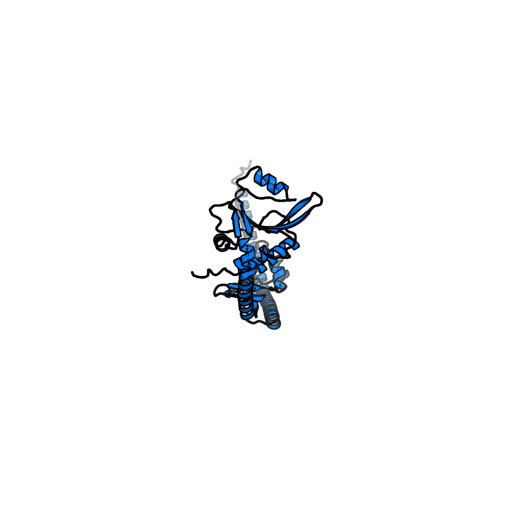 ? -8.429 -2.167 10.972 1.00 82.75 85 GLY A N 1
ATOM 697 C CA . GLY A 1 85 ? -8.935 -2.789 9.749 1.00 82.75 85 GLY A CA 1
ATOM 698 C C . GLY A 1 85 ? -8.549 -2.077 8.454 1.00 82.75 85 GLY A C 1
ATOM 699 O O . GLY A 1 85 ? -9.179 -2.336 7.424 1.00 82.75 85 GLY A O 1
ATOM 700 N N . GLY A 1 86 ? -7.511 -1.241 8.485 1.00 79.50 86 GLY A N 1
ATOM 701 C CA . GLY A 1 86 ? -6.925 -0.595 7.312 1.00 79.50 86 GLY A CA 1
ATOM 702 C C . GLY A 1 86 ? -7.347 0.861 7.113 1.00 79.50 86 GLY A C 1
ATOM 703 O O . GLY A 1 86 ? -7.081 1.438 6.069 1.00 79.50 86 GLY A O 1
ATOM 704 N N . SER A 1 87 ? -8.012 1.505 8.065 1.00 79.19 87 SER A N 1
ATOM 705 C CA . SER A 1 87 ? -8.331 2.931 7.940 1.00 79.19 87 SER A CA 1
ATOM 706 C C . SER A 1 87 ? -8.446 3.574 9.308 1.00 79.19 87 SER A C 1
ATOM 708 O O . SER A 1 87 ? -9.055 3.004 10.209 1.00 79.19 87 SER A O 1
ATOM 710 N N . LEU A 1 88 ? -7.899 4.781 9.429 1.00 78.38 88 LEU A N 1
ATOM 711 C CA . LEU A 1 88 ? -8.106 5.649 10.587 1.00 78.38 88 LEU A CA 1
ATOM 712 C C . LEU A 1 88 ? -9.379 6.502 10.453 1.00 78.38 88 LEU A C 1
ATOM 714 O O . LEU A 1 88 ? -9.863 7.041 11.442 1.00 78.38 88 LEU A O 1
ATOM 718 N N . ALA A 1 89 ? -9.961 6.586 9.252 1.00 78.88 89 ALA A N 1
ATOM 719 C CA . ALA A 1 89 ? -11.249 7.234 9.022 1.00 78.88 89 ALA A CA 1
ATOM 720 C C . ALA A 1 89 ? -12.388 6.268 9.391 1.00 78.88 89 ALA A C 1
ATOM 722 O O . ALA A 1 89 ? -12.811 5.451 8.566 1.00 78.88 89 ALA A O 1
ATOM 723 N N . ILE A 1 90 ? -12.844 6.330 10.645 1.00 84.25 90 ILE A N 1
ATOM 724 C CA . ILE A 1 90 ? -13.854 5.429 11.219 1.00 84.25 90 ILE A CA 1
ATOM 725 C C . ILE A 1 90 ? -15.137 6.202 11.513 1.00 84.25 90 ILE A C 1
ATOM 727 O O . ILE A 1 90 ? -15.155 7.069 12.380 1.00 84.25 90 ILE A O 1
ATOM 731 N N . ASP A 1 91 ? -16.247 5.841 10.870 1.00 84.81 91 ASP A N 1
ATOM 732 C CA . ASP A 1 91 ? -17.537 6.452 11.199 1.00 84.81 91 ASP A CA 1
ATOM 733 C C . ASP A 1 91 ? -17.986 6.062 12.619 1.00 84.81 91 ASP A C 1
ATOM 735 O O . ASP A 1 91 ? -18.470 4.955 12.871 1.00 84.81 91 ASP A O 1
ATOM 739 N N . CYS A 1 92 ? -17.847 6.996 13.557 1.00 86.88 92 CYS A N 1
ATOM 740 C CA . CYS A 1 92 ? -18.218 6.814 14.956 1.00 86.88 92 CYS A CA 1
ATOM 741 C C . CYS A 1 92 ? -19.680 7.184 15.249 1.00 86.88 92 CYS A C 1
ATOM 743 O O . CYS A 1 92 ? -20.108 7.066 16.400 1.00 86.88 92 CYS A O 1
ATOM 745 N N . GLN A 1 93 ? -20.469 7.629 14.262 1.00 86.12 93 GLN A N 1
ATOM 746 C CA . GLN A 1 93 ? -21.814 8.153 14.513 1.00 86.12 93 GLN A CA 1
ATOM 747 C C . GLN A 1 93 ? -22.740 7.087 15.104 1.00 86.12 93 GLN A C 1
ATOM 749 O O . GLN A 1 93 ? -23.487 7.365 16.040 1.00 86.12 93 GLN A O 1
ATOM 754 N N . SER A 1 94 ? -22.653 5.848 14.613 1.00 89.12 94 SER A N 1
ATOM 755 C CA . SER A 1 94 ? -23.450 4.738 15.148 1.00 89.12 94 SER A CA 1
ATOM 756 C C . SER A 1 94 ? -23.089 4.418 16.602 1.00 89.12 94 SER A C 1
ATOM 758 O O . SER A 1 94 ? -23.983 4.211 17.413 1.00 89.12 94 SER A O 1
ATOM 760 N N . LEU A 1 95 ? -21.800 4.449 16.959 1.00 91.00 95 LEU A N 1
ATOM 761 C CA . LEU A 1 95 ? -21.343 4.238 18.339 1.00 91.00 95 LEU A CA 1
ATOM 762 C C . LEU A 1 95 ? -21.784 5.377 19.273 1.00 91.00 95 LEU A C 1
ATOM 764 O O . LEU A 1 95 ? -22.118 5.133 20.432 1.00 91.00 95 LEU A O 1
ATOM 768 N N . CYS A 1 96 ? -21.808 6.615 18.768 1.00 90.06 96 CYS A N 1
ATOM 769 C CA . CYS A 1 96 ? -22.306 7.774 19.508 1.00 90.06 96 CYS A CA 1
ATOM 770 C C . CYS A 1 96 ? -23.820 7.701 19.744 1.00 90.06 96 CYS A C 1
ATOM 772 O O . CYS A 1 96 ? -24.283 7.961 20.850 1.00 90.06 96 CYS A O 1
ATOM 774 N N . ASN A 1 97 ? -24.589 7.331 18.716 1.00 89.44 97 ASN A N 1
ATOM 775 C CA . ASN A 1 97 ? -26.049 7.237 18.793 1.00 89.44 97 ASN A CA 1
ATOM 776 C C . ASN A 1 97 ? -26.516 6.175 19.798 1.00 89.44 97 ASN A C 1
ATOM 778 O O . ASN A 1 97 ? -27.540 6.358 20.444 1.00 89.44 97 ASN A O 1
ATOM 782 N N . GLU A 1 98 ? -25.764 5.082 19.936 1.00 88.94 98 GLU A N 1
ATOM 783 C CA . GLU A 1 98 ? -26.042 4.016 20.910 1.00 88.94 98 GLU A CA 1
ATOM 784 C C . GLU A 1 98 ? -25.483 4.335 22.312 1.00 88.94 98 GLU A C 1
ATOM 786 O O . GLU A 1 98 ? -25.563 3.516 23.222 1.00 88.94 98 GLU A O 1
ATOM 791 N N . GLY A 1 99 ? -24.882 5.515 22.507 1.00 89.50 99 GLY A N 1
ATOM 792 C CA . GLY A 1 99 ? -24.336 5.939 23.798 1.00 89.50 99 GLY A CA 1
ATOM 793 C C . GLY A 1 99 ? -23.106 5.151 24.260 1.00 89.50 99 GLY A C 1
ATOM 794 O O . GLY A 1 99 ? -22.726 5.261 25.428 1.00 89.50 99 GLY A O 1
ATOM 795 N N . ILE A 1 100 ? -22.472 4.375 23.372 1.00 92.69 100 ILE A N 1
ATOM 796 C CA . ILE A 1 100 ? -21.226 3.636 23.646 1.00 92.69 100 ILE A CA 1
ATOM 797 C C . ILE A 1 100 ? -20.049 4.612 23.721 1.00 92.69 100 ILE A C 1
ATOM 799 O O . ILE A 1 100 ? -19.179 4.516 24.589 1.00 92.69 100 ILE A O 1
ATOM 803 N N . LEU A 1 101 ? -20.044 5.581 22.808 1.00 92.06 101 LEU A N 1
ATOM 804 C CA . LEU A 1 101 ? -19.133 6.715 22.817 1.00 92.06 101 LEU A CA 1
ATOM 805 C C . LEU A 1 101 ? -19.927 7.997 23.056 1.00 92.06 101 LEU A C 1
ATOM 807 O O . LEU A 1 101 ? -21.101 8.098 22.714 1.00 92.06 101 LEU A O 1
ATOM 811 N N . THR A 1 102 ? -19.275 9.005 23.624 1.00 89.56 102 THR A N 1
ATOM 812 C CA . THR A 1 102 ? -19.818 10.362 23.671 1.00 89.56 102 THR A CA 1
ATOM 813 C C . THR A 1 102 ? -18.992 11.248 22.760 1.00 89.56 102 THR A C 1
ATOM 815 O O . THR A 1 102 ? -17.767 11.289 22.875 1.00 89.56 102 THR A O 1
ATOM 818 N N . ARG A 1 103 ? -19.672 11.959 21.860 1.00 85.50 103 ARG A N 1
ATOM 819 C CA . ARG A 1 103 ? -19.098 13.054 21.086 1.00 85.50 103 ARG A CA 1
ATOM 820 C C . ARG A 1 103 ? -19.503 14.349 21.751 1.00 85.50 103 ARG A C 1
ATOM 822 O O . ARG A 1 103 ? -20.687 14.663 21.845 1.00 85.50 103 ARG A O 1
ATOM 829 N N . ARG A 1 104 ? -18.517 15.109 22.199 1.00 77.12 104 ARG A N 1
ATOM 830 C CA . ARG A 1 104 ? -18.745 16.430 22.753 1.00 77.12 104 ARG A CA 1
ATOM 831 C C . ARG A 1 104 ? -18.071 17.473 21.871 1.00 77.12 104 ARG A C 1
ATOM 833 O O . ARG A 1 104 ? -16.866 17.405 21.646 1.00 77.12 104 ARG A O 1
ATOM 840 N N . ASN A 1 105 ? -18.845 18.440 21.391 1.00 67.75 105 ASN A N 1
ATOM 841 C CA . ASN A 1 105 ? -18.335 19.616 20.687 1.00 67.75 105 ASN A CA 1
ATOM 842 C C . ASN A 1 105 ? -17.811 20.609 21.727 1.00 67.75 105 ASN A C 1
ATOM 844 O O . ASN A 1 105 ? -18.445 21.623 21.988 1.00 67.75 105 ASN A O 1
ATOM 848 N N . TYR A 1 106 ? -16.730 20.266 22.419 1.00 56.06 106 TYR A N 1
ATOM 849 C CA . TYR A 1 106 ? -16.062 21.243 23.274 1.00 56.06 106 TYR A CA 1
ATOM 850 C C . TYR A 1 106 ? -15.006 21.975 22.459 1.00 56.06 106 TYR A C 1
ATOM 852 O O . TYR A 1 106 ? -14.573 21.484 21.428 1.00 56.06 106 TYR A O 1
ATOM 860 N N . LEU A 1 107 ? -14.559 23.122 22.963 1.00 53.88 107 LEU A N 1
ATOM 861 C CA . LEU A 1 107 ? -13.440 23.906 22.437 1.00 53.88 107 LEU A CA 1
ATOM 862 C C . LEU A 1 107 ? -13.794 24.821 21.245 1.00 53.88 107 LEU A C 1
ATOM 864 O O . LEU A 1 107 ? -13.045 24.946 20.273 1.00 53.88 107 LEU A O 1
ATOM 868 N N . SER A 1 108 ? -14.900 25.564 21.359 1.00 46.47 108 SER A N 1
ATOM 869 C CA . SER A 1 108 ? -14.820 26.983 20.984 1.00 46.47 108 SER A CA 1
ATOM 870 C C . SER A 1 108 ? -13.757 27.609 21.898 1.00 46.47 108 SER A C 1
ATOM 872 O O . SER A 1 108 ? -13.817 27.378 23.104 1.00 46.47 108 SER A O 1
ATOM 874 N N . GLY A 1 109 ? -12.747 28.286 21.349 1.00 55.75 109 GLY A N 1
ATOM 875 C CA . GLY A 1 109 ? -11.567 28.747 22.098 1.00 55.75 109 GLY A CA 1
ATOM 876 C C . GLY A 1 109 ? -11.843 29.522 23.396 1.00 55.75 109 GLY A C 1
ATOM 877 O O . GLY A 1 109 ? -12.949 30.005 23.629 1.00 55.75 109 GLY A O 1
ATOM 878 N N . GLY A 1 110 ? -10.814 29.642 24.244 1.00 61.12 110 GLY A N 1
ATOM 879 C CA . GLY A 1 110 ? -10.844 30.404 25.499 1.00 61.12 110 GLY A CA 1
ATOM 880 C C . GLY A 1 110 ? -10.219 29.655 26.683 1.00 61.12 110 GLY A C 1
ATOM 881 O O . GLY A 1 110 ? -9.715 28.543 26.532 1.00 61.12 110 GLY A O 1
ATOM 882 N N . ALA A 1 111 ? -10.325 30.239 27.883 1.00 61.19 111 ALA A N 1
ATOM 883 C CA . ALA A 1 111 ? -9.628 29.801 29.101 1.00 61.19 111 ALA A CA 1
ATOM 884 C C . ALA A 1 111 ? -9.826 28.319 29.486 1.00 61.19 111 ALA A C 1
ATOM 886 O O . ALA A 1 111 ? -8.935 27.715 30.071 1.00 61.19 111 ALA A O 1
ATOM 887 N N . SER A 1 112 ? -10.963 27.707 29.136 1.00 65.25 112 SER A N 1
ATOM 888 C CA . SER A 1 112 ? -11.234 26.289 29.433 1.00 65.25 112 SER A CA 1
ATOM 889 C C . SER A 1 112 ? -10.390 25.310 28.607 1.00 65.25 112 SER A C 1
ATOM 891 O O . SER A 1 112 ? -10.047 24.234 29.099 1.00 65.25 112 SER A O 1
ATOM 893 N N . VAL A 1 113 ? -10.035 25.678 27.369 1.00 66.38 113 VAL A N 1
ATOM 894 C CA . VAL A 1 113 ? -9.096 24.910 26.536 1.00 66.38 113 VAL A CA 1
ATOM 895 C C . VAL A 1 113 ? -7.705 25.020 27.141 1.00 66.38 113 VAL A C 1
ATOM 897 O O . VAL A 1 113 ? -7.057 24.003 27.363 1.00 66.38 113 VAL A O 1
ATOM 900 N N . ASP A 1 114 ? -7.300 26.239 27.499 1.00 69.50 114 ASP A N 1
ATOM 901 C CA . ASP A 1 114 ? -5.987 26.522 28.075 1.00 69.50 114 ASP A CA 1
ATOM 902 C C . ASP A 1 114 ? -5.796 25.817 29.426 1.00 69.50 114 ASP A C 1
ATOM 904 O O . ASP A 1 114 ? -4.746 25.236 29.684 1.00 69.50 114 ASP A O 1
ATOM 908 N N . GLU A 1 115 ? -6.814 25.807 30.291 1.00 71.75 115 GLU A N 1
ATOM 909 C CA . GLU A 1 115 ? -6.802 25.068 31.561 1.00 71.75 115 GLU A CA 1
ATOM 910 C C . GLU A 1 115 ? -6.722 23.553 31.377 1.00 71.75 115 GLU A C 1
ATOM 912 O O . GLU A 1 115 ? -6.112 22.860 32.196 1.00 71.75 115 GLU A O 1
ATOM 917 N N . PHE A 1 116 ? -7.344 23.018 30.325 1.00 72.69 116 PHE A N 1
ATOM 918 C CA . PHE A 1 116 ? -7.250 21.599 30.014 1.00 72.69 116 PHE A CA 1
ATOM 919 C C . PHE A 1 116 ? -5.871 21.255 29.440 1.00 72.69 116 PHE A C 1
ATOM 921 O O . PHE A 1 116 ? -5.239 20.328 29.941 1.00 72.69 116 PHE A O 1
ATOM 928 N N . SER A 1 117 ? -5.365 22.041 28.485 1.00 72.75 117 SER A N 1
ATOM 929 C CA . SER A 1 117 ? -4.030 21.882 27.896 1.00 72.75 117 SER A CA 1
ATOM 930 C C . SER A 1 117 ? -2.901 22.019 28.915 1.00 72.75 117 SER A C 1
ATOM 932 O O . SER A 1 117 ? -1.943 21.257 28.847 1.00 72.75 117 SER A O 1
ATOM 934 N N . LYS A 1 118 ? -3.039 22.888 29.926 1.00 76.88 118 LYS A N 1
ATOM 935 C CA . LYS A 1 118 ? -2.072 23.031 31.035 1.00 76.88 118 LYS A CA 1
ATOM 936 C C . LYS A 1 118 ? -1.861 21.765 31.866 1.00 76.88 118 LYS A C 1
ATOM 938 O O . LYS A 1 118 ? -0.925 21.722 32.652 1.00 76.88 118 LYS A O 1
ATOM 943 N N . LYS A 1 119 ? -2.727 20.754 31.749 1.00 78.19 119 LYS A N 1
ATOM 944 C CA . LYS A 1 119 ? -2.571 19.476 32.462 1.00 78.19 119 LYS A CA 1
ATOM 945 C C . LYS A 1 119 ? -1.636 18.504 31.747 1.00 78.19 119 LYS A C 1
ATOM 947 O O . LYS A 1 119 ? -1.398 17.429 32.291 1.00 78.19 119 LYS A O 1
ATOM 952 N N . PHE A 1 120 ? -1.143 18.856 30.563 1.00 77.56 120 PHE A N 1
ATOM 953 C CA . PHE A 1 120 ? -0.359 17.983 29.702 1.00 77.56 120 PHE A CA 1
ATOM 954 C C . PHE A 1 120 ? 0.986 18.618 29.337 1.00 77.56 120 PHE A C 1
ATOM 956 O O . PHE A 1 120 ? 1.081 19.837 29.219 1.00 77.56 120 PHE A O 1
ATOM 963 N N . VAL A 1 121 ? 2.009 17.788 29.112 1.00 73.12 121 VAL A N 1
ATOM 964 C CA . VAL A 1 121 ? 3.361 18.229 28.711 1.00 73.12 121 VAL A CA 1
ATOM 965 C C . VAL A 1 121 ? 3.328 18.967 27.372 1.00 73.12 121 VAL A C 1
ATOM 967 O O . VAL A 1 121 ? 3.948 20.015 27.205 1.00 73.12 121 VAL A O 1
ATOM 970 N N . LYS A 1 122 ? 2.575 18.429 26.410 1.00 69.00 122 LYS A N 1
ATOM 971 C CA . LYS A 1 122 ? 2.344 19.040 25.103 1.00 69.00 122 LYS A CA 1
ATOM 972 C C . LYS A 1 122 ? 0.955 18.645 24.627 1.00 69.00 122 LYS A C 1
ATOM 974 O O . LYS A 1 122 ? 0.731 17.490 24.283 1.00 69.00 122 LYS A O 1
ATOM 979 N N . PHE A 1 123 ? 0.019 19.588 24.630 1.00 66.75 123 PHE A N 1
ATOM 980 C CA . PHE A 1 123 ? -1.348 19.313 24.197 1.00 66.75 123 PHE A CA 1
ATOM 981 C C . PHE A 1 123 ? -1.933 20.471 23.401 1.00 66.75 123 PHE A C 1
ATOM 983 O O . PHE A 1 123 ? -2.447 21.452 23.947 1.00 66.75 123 PHE A O 1
ATOM 990 N N . GLU A 1 124 ? -1.834 20.336 22.082 1.00 60.31 124 GLU A N 1
ATOM 991 C CA . GLU A 1 124 ? -2.377 21.280 21.113 1.00 60.31 124 GLU A CA 1
ATOM 992 C C . GLU A 1 124 ? -3.747 20.791 20.635 1.00 60.31 124 GLU A C 1
ATOM 994 O O . GLU A 1 124 ? -3.864 19.940 19.757 1.00 60.31 124 GLU A O 1
ATOM 999 N N . LEU A 1 125 ? -4.810 21.346 21.217 1.00 63.97 125 LEU A N 1
ATOM 1000 C CA . LEU A 1 125 ? -6.153 21.242 20.659 1.00 63.97 125 LEU A CA 1
ATOM 1001 C C . LEU A 1 125 ? -6.440 22.485 19.828 1.00 63.97 125 LEU A C 1
ATOM 1003 O O . LEU A 1 125 ? -6.553 23.589 20.359 1.00 63.97 125 LEU A O 1
ATOM 1007 N N . HIS A 1 126 ? -6.624 22.305 18.526 1.00 60.91 126 HIS A N 1
ATOM 1008 C CA . HIS A 1 126 ? -7.109 23.389 17.682 1.00 60.91 126 HIS A CA 1
ATOM 1009 C C . HIS A 1 126 ? -8.550 23.769 18.062 1.00 60.91 126 HIS A C 1
ATOM 1011 O O . HIS A 1 126 ? -9.357 22.919 18.455 1.00 60.91 126 HIS A O 1
ATOM 1017 N N . HIS A 1 127 ? -8.896 25.049 17.909 1.00 59.84 127 HIS A N 1
ATOM 1018 C CA . HIS A 1 127 ? -10.286 25.505 17.989 1.00 59.84 127 HIS A CA 1
ATOM 1019 C C . HIS A 1 127 ? -11.172 24.692 17.029 1.00 59.84 127 HIS A C 1
ATOM 1021 O O . HIS A 1 127 ? -10.723 24.339 15.942 1.00 59.84 127 HIS A O 1
ATOM 1027 N N . ASN A 1 128 ? -12.428 24.423 17.400 1.00 70.06 128 ASN A N 1
ATOM 1028 C CA . ASN A 1 128 ? -13.370 23.590 16.630 1.00 70.06 128 ASN A CA 1
ATOM 1029 C C . ASN A 1 128 ? -12.970 22.109 16.543 1.00 70.06 128 ASN A C 1
ATOM 1031 O O . ASN A 1 128 ? -12.941 21.524 15.458 1.00 70.06 128 ASN A O 1
ATOM 1035 N N . THR A 1 129 ? -12.712 21.488 17.693 1.00 75.56 129 THR A N 1
ATOM 1036 C CA . THR A 1 129 ? -12.343 20.071 17.776 1.00 75.56 129 THR A CA 1
ATOM 1037 C C . THR A 1 129 ? -13.323 19.313 18.667 1.00 75.56 129 THR A C 1
ATOM 1039 O O . THR A 1 129 ? -13.410 19.577 19.858 1.00 75.56 129 THR A O 1
ATOM 1042 N N . SER A 1 130 ? -14.066 18.339 18.132 1.00 79.88 130 SER A N 1
ATOM 1043 C CA . SER A 1 130 ? -14.872 17.453 18.985 1.00 79.88 130 SER A CA 1
ATOM 1044 C C . SER A 1 130 ? -13.971 16.493 19.751 1.00 79.88 130 SER A C 1
ATOM 1046 O O . SER A 1 130 ? -13.086 15.880 19.163 1.00 79.88 130 SER A O 1
ATOM 1048 N N . LEU A 1 131 ? -14.294 16.259 21.020 1.00 82.62 131 LEU A N 1
ATOM 1049 C CA . LEU A 1 131 ? -13.744 15.164 21.811 1.00 82.62 131 LEU A CA 1
ATOM 1050 C C . LEU A 1 131 ? -14.668 13.947 21.719 1.00 82.62 131 LEU A C 1
ATOM 1052 O O . LEU A 1 131 ? -15.868 14.055 21.995 1.00 82.62 131 LEU A O 1
ATOM 1056 N N . ILE A 1 132 ? -14.107 12.789 21.384 1.00 88.31 132 ILE A N 1
ATOM 1057 C CA . ILE A 1 132 ? -14.800 11.501 21.365 1.00 88.31 132 ILE A CA 1
ATOM 1058 C C . ILE A 1 132 ? -14.145 10.582 22.386 1.00 88.31 132 ILE A C 1
ATOM 1060 O O . ILE A 1 132 ? -12.948 10.313 22.329 1.00 88.31 132 ILE A O 1
ATOM 1064 N N . ARG A 1 133 ? -14.935 10.088 23.337 1.00 88.81 133 ARG A N 1
ATOM 1065 C CA . ARG A 1 133 ? -14.434 9.234 24.419 1.00 88.81 133 ARG A CA 1
ATOM 1066 C C . ARG A 1 133 ? -15.439 8.165 24.819 1.00 88.81 133 ARG A C 1
ATOM 1068 O O . ARG A 1 133 ? -16.635 8.288 24.551 1.00 88.81 133 ARG A O 1
ATOM 1075 N N . ARG A 1 134 ? -14.941 7.154 25.525 1.00 89.81 134 ARG A N 1
ATOM 1076 C CA . ARG A 1 134 ? -15.745 6.101 26.152 1.00 89.81 134 ARG A CA 1
ATOM 1077 C C . ARG A 1 134 ? -16.733 6.639 27.194 1.00 89.81 134 ARG A C 1
ATOM 1079 O O . ARG A 1 134 ? -16.437 7.609 27.895 1.00 89.81 134 ARG A O 1
ATOM 1086 N N . THR A 1 135 ? -17.883 5.982 27.316 1.00 90.06 135 THR A N 1
ATOM 1087 C CA . THR A 1 135 ? -18.889 6.210 28.368 1.00 90.06 135 THR A CA 1
ATOM 1088 C C . THR A 1 135 ? -18.899 5.045 29.367 1.00 90.06 135 THR A C 1
ATOM 1090 O O . THR A 1 135 ? -18.330 3.986 29.099 1.00 90.06 135 THR A O 1
ATOM 1093 N N . ALA A 1 136 ? -19.537 5.229 30.530 1.00 89.44 136 ALA A N 1
ATOM 1094 C CA . ALA A 1 136 ? -19.744 4.139 31.490 1.00 89.44 136 ALA A CA 1
ATOM 1095 C C . ALA A 1 136 ? -20.642 3.041 30.894 1.00 89.44 136 ALA A C 1
ATOM 1097 O O . ALA A 1 136 ? -20.252 1.881 30.860 1.00 89.44 136 ALA A O 1
ATOM 1098 N N . THR A 1 137 ? -21.762 3.436 30.284 1.00 90.69 137 THR A N 1
ATOM 1099 C CA . THR A 1 137 ? -22.676 2.535 29.565 1.00 90.69 137 THR A CA 1
ATOM 1100 C C . THR A 1 137 ? -21.981 1.767 28.440 1.00 90.69 137 THR A C 1
ATOM 1102 O O . THR A 1 137 ? -22.219 0.578 28.257 1.00 90.69 137 THR A O 1
ATOM 1105 N N . GLY A 1 138 ? -21.079 2.420 27.702 1.00 91.38 138 GLY A N 1
ATOM 1106 C CA . GLY A 1 138 ? -20.274 1.779 26.666 1.00 91.38 138 GLY A CA 1
ATOM 1107 C C . GLY A 1 138 ? -19.289 0.754 27.218 1.00 91.38 138 GLY A C 1
ATOM 1108 O O . GLY A 1 138 ? -19.040 -0.254 26.562 1.00 91.38 138 GLY A O 1
ATOM 1109 N N . ARG A 1 139 ? -18.757 0.976 28.428 1.00 91.25 139 ARG A N 1
ATOM 1110 C CA . ARG A 1 139 ? -17.875 0.017 29.107 1.00 91.25 139 ARG A CA 1
ATOM 1111 C C . ARG A 1 139 ? -18.638 -1.244 29.493 1.00 91.25 139 ARG A C 1
ATOM 1113 O O . ARG A 1 139 ? -18.146 -2.335 29.219 1.00 91.25 139 ARG A O 1
ATOM 1120 N N . ASP A 1 140 ? -19.818 -1.086 30.080 1.00 93.50 140 ASP A N 1
ATOM 1121 C CA . ASP A 1 140 ? -20.663 -2.213 30.482 1.00 93.50 140 ASP A CA 1
ATOM 1122 C C . ASP A 1 140 ? -21.092 -3.015 29.246 1.00 93.50 140 ASP A C 1
ATOM 1124 O O . ASP A 1 140 ? -20.856 -4.220 29.166 1.00 93.50 140 ASP A O 1
ATOM 1128 N N . TRP A 1 141 ? -21.556 -2.323 28.198 1.00 94.44 141 TRP A N 1
ATOM 1129 C CA . TRP A 1 141 ? -21.871 -2.943 26.909 1.00 94.44 141 TRP A CA 1
ATOM 1130 C C . TRP A 1 141 ? -20.675 -3.683 26.288 1.00 94.44 141 TRP A C 1
ATOM 1132 O O . TRP A 1 141 ? -20.839 -4.777 25.740 1.00 94.44 141 TRP A O 1
ATOM 1142 N N . TRP A 1 142 ? -19.467 -3.112 26.356 1.00 94.25 142 TRP A N 1
ATOM 1143 C CA . TRP A 1 142 ? -18.263 -3.746 25.813 1.00 94.25 142 TRP A CA 1
ATOM 1144 C C . TRP A 1 142 ? -17.964 -5.074 26.510 1.00 94.25 142 TRP A C 1
ATOM 1146 O O . TRP A 1 142 ? -17.657 -6.063 25.841 1.00 94.25 142 TRP A O 1
ATOM 1156 N N . ILE A 1 143 ? -18.082 -5.096 27.840 1.00 93.56 143 ILE A N 1
ATOM 1157 C CA . ILE A 1 143 ? -17.863 -6.288 28.665 1.00 93.56 143 ILE A CA 1
ATOM 1158 C C . ILE A 1 143 ? -18.924 -7.354 28.373 1.00 93.56 143 ILE A C 1
ATOM 1160 O O . ILE A 1 143 ? -18.569 -8.519 28.217 1.00 93.56 143 ILE A O 1
ATOM 1164 N N . GLU A 1 144 ? -20.195 -6.966 28.266 1.00 93.25 144 GLU A N 1
ATOM 1165 C CA . GLU A 1 144 ? -21.309 -7.905 28.097 1.00 93.25 144 GLU A CA 1
ATOM 1166 C C . GLU A 1 144 ? -21.453 -8.452 26.669 1.00 93.25 144 GLU A C 1
ATOM 1168 O O . GLU A 1 144 ? -21.796 -9.618 26.481 1.00 93.25 144 GLU A O 1
ATOM 1173 N N . GLN A 1 145 ? -21.247 -7.614 25.647 1.00 92.50 145 GLN A N 1
ATOM 1174 C CA . GLN A 1 145 ? -21.603 -7.937 24.256 1.00 92.50 145 GLN A CA 1
ATOM 1175 C C . GLN A 1 145 ? -20.533 -7.524 23.243 1.00 92.50 145 GLN A C 1
ATOM 1177 O O . GLN A 1 145 ? -20.265 -8.265 22.293 1.00 92.50 145 GLN A O 1
ATOM 1182 N N . GLY A 1 146 ? -19.923 -6.349 23.418 1.00 91.50 146 GLY A N 1
ATOM 1183 C CA . GLY A 1 146 ? -19.022 -5.763 22.425 1.00 91.50 146 GLY A CA 1
ATOM 1184 C C . GLY A 1 146 ? -17.816 -6.645 22.095 1.00 91.50 146 GLY A C 1
ATOM 1185 O O . GLY A 1 146 ? -17.536 -6.862 20.915 1.00 91.50 146 GLY A O 1
ATOM 1186 N N . LYS A 1 147 ? -17.174 -7.240 23.110 1.00 94.25 147 LYS A N 1
ATOM 1187 C CA . LYS A 1 147 ? -16.046 -8.172 22.926 1.00 94.25 147 LYS A CA 1
ATOM 1188 C C . LYS A 1 147 ? -16.401 -9.375 22.053 1.00 94.25 147 LYS A C 1
ATOM 1190 O O . LYS A 1 147 ? -15.657 -9.713 21.140 1.00 94.25 147 LYS A O 1
ATOM 1195 N N . ALA A 1 148 ? -17.551 -10.002 22.304 1.00 94.06 148 ALA A N 1
ATOM 1196 C CA . ALA A 1 148 ? -17.990 -11.167 21.539 1.00 94.06 148 ALA A CA 1
ATOM 1197 C C . ALA A 1 148 ? -18.311 -10.805 20.079 1.00 94.06 148 ALA A C 1
ATOM 1199 O O . ALA A 1 148 ? -18.006 -11.570 19.165 1.00 94.06 148 ALA A O 1
ATOM 1200 N N . LEU A 1 149 ? -18.896 -9.623 19.846 1.00 94.00 149 LEU A N 1
ATOM 1201 C CA . LEU A 1 149 ? -19.148 -9.114 18.495 1.00 94.00 149 LEU A CA 1
ATOM 1202 C C . LEU A 1 149 ? -17.848 -8.807 17.747 1.00 94.00 149 LEU A C 1
ATOM 1204 O O . LEU A 1 149 ? -17.735 -9.152 16.570 1.00 94.00 149 LEU A O 1
ATOM 1208 N N . TYR A 1 150 ? -16.881 -8.179 18.422 1.00 94.25 150 TYR A N 1
ATOM 1209 C CA . TYR A 1 150 ? -15.558 -7.925 17.861 1.00 94.25 150 TYR A CA 1
ATOM 1210 C C . TYR A 1 150 ? -14.875 -9.229 17.461 1.00 94.25 150 TYR A C 1
ATOM 1212 O O . TYR A 1 150 ? -14.480 -9.358 16.307 1.00 94.25 150 TYR A O 1
ATOM 1220 N N . GLU A 1 151 ? -14.822 -10.213 18.360 1.00 94.31 151 GLU A N 1
ATOM 1221 C CA . GLU A 1 151 ? -14.182 -11.501 18.088 1.00 94.31 151 GLU A CA 1
ATOM 1222 C C . GLU A 1 151 ? -14.841 -12.219 16.902 1.00 94.31 151 GLU A C 1
ATOM 1224 O O . GLU A 1 151 ? -14.162 -12.683 15.988 1.00 94.31 151 GLU A O 1
ATOM 1229 N N . ALA A 1 152 ? -16.175 -12.230 16.838 1.00 93.25 152 ALA A N 1
ATOM 1230 C CA . ALA A 1 152 ? -16.897 -12.835 15.723 1.00 93.25 152 ALA A CA 1
ATOM 1231 C C . ALA A 1 152 ? -16.577 -12.167 14.370 1.00 93.25 152 ALA A C 1
ATOM 1233 O O . ALA A 1 152 ? -16.396 -12.858 13.366 1.00 93.25 152 ALA A O 1
ATOM 1234 N N . GLU A 1 153 ? -16.509 -10.833 14.309 1.00 92.19 153 GLU A N 1
ATOM 1235 C CA . GLU A 1 153 ? -16.130 -10.117 13.081 1.00 92.19 153 GLU A CA 1
ATOM 1236 C C . GLU A 1 153 ? -14.630 -10.234 12.772 1.00 92.19 153 GLU A C 1
ATOM 1238 O O . GLU A 1 153 ? -14.250 -10.327 11.601 1.00 92.19 153 GLU A O 1
ATOM 1243 N N . HIS A 1 154 ? -13.779 -10.291 13.797 1.00 92.12 154 HIS A N 1
ATOM 1244 C CA . HIS A 1 154 ? -12.344 -10.514 13.662 1.00 92.12 154 HIS A CA 1
ATOM 1245 C C . HIS A 1 154 ? -12.061 -11.878 13.028 1.00 92.12 154 HIS A C 1
ATOM 1247 O O . HIS A 1 154 ? -11.379 -11.945 12.005 1.00 92.12 154 HIS A O 1
ATOM 1253 N N . GLN A 1 155 ? -12.688 -12.945 13.528 1.00 92.25 155 GLN A N 1
ATOM 1254 C CA . GLN A 1 155 ? -12.560 -14.287 12.958 1.00 92.25 155 GLN A CA 1
ATOM 1255 C C . GLN A 1 155 ? -13.081 -14.367 11.519 1.00 92.25 155 GLN A C 1
ATOM 1257 O O . GLN A 1 155 ? -12.427 -14.953 10.657 1.00 92.25 155 GLN A O 1
ATOM 1262 N N . LYS A 1 156 ? -14.205 -13.708 11.198 1.00 89.75 156 LYS A N 1
ATOM 1263 C CA . LYS A 1 156 ? -14.682 -13.612 9.803 1.00 89.75 156 LYS A CA 1
ATOM 1264 C C . LYS A 1 156 ? -13.669 -12.923 8.893 1.00 89.75 156 LYS A C 1
ATOM 1266 O O . LYS A 1 156 ? -13.502 -13.328 7.743 1.00 89.75 156 LYS A O 1
ATOM 1271 N N . ARG A 1 157 ? -13.013 -11.865 9.377 1.00 86.56 157 ARG A N 1
ATOM 1272 C CA . ARG A 1 157 ? -11.983 -11.148 8.618 1.00 86.56 157 ARG A CA 1
ATOM 1273 C C . ARG A 1 157 ? -10.737 -12.012 8.421 1.00 86.56 157 ARG A C 1
ATOM 1275 O O . ARG A 1 157 ? -10.207 -12.029 7.313 1.00 86.56 157 ARG A O 1
ATOM 1282 N N . LEU A 1 158 ? -10.302 -12.735 9.452 1.00 87.00 158 LEU A N 1
ATOM 1283 C CA . LEU A 1 158 ? -9.182 -13.675 9.365 1.00 87.00 158 LEU A CA 1
ATOM 1284 C C . LEU A 1 158 ? -9.468 -14.807 8.376 1.00 87.00 158 LEU A C 1
ATOM 1286 O O . LEU A 1 158 ? -8.624 -15.084 7.530 1.00 87.00 158 LEU A O 1
ATOM 1290 N N . ALA A 1 159 ? -10.667 -15.394 8.413 1.00 86.69 159 ALA A N 1
ATOM 1291 C CA . ALA A 1 159 ? -11.084 -16.416 7.455 1.00 86.69 159 ALA A CA 1
ATOM 1292 C C . ALA A 1 159 ? -11.044 -15.885 6.012 1.00 86.69 159 ALA A C 1
ATOM 1294 O O . ALA A 1 159 ? -10.360 -16.455 5.170 1.00 86.69 159 ALA A O 1
ATOM 1295 N N . LYS A 1 160 ? -11.654 -14.717 5.750 1.00 84.25 160 LYS A N 1
ATOM 1296 C CA . LYS A 1 160 ? -11.604 -14.074 4.422 1.00 84.25 160 LYS A CA 1
ATOM 1297 C C . LYS A 1 160 ? -10.184 -13.781 3.946 1.00 84.25 160 LYS A C 1
ATOM 1299 O O . LYS A 1 160 ? -9.906 -13.883 2.756 1.00 84.25 160 LYS A O 1
ATOM 1304 N N . ARG A 1 161 ? -9.303 -13.363 4.859 1.00 81.88 161 ARG A N 1
ATOM 1305 C CA . ARG A 1 161 ? -7.896 -13.113 4.540 1.00 81.88 161 ARG A CA 1
ATOM 1306 C C . ARG A 1 161 ? -7.198 -14.412 4.158 1.00 81.88 161 ARG A C 1
ATOM 1308 O O . ARG A 1 161 ? -6.525 -14.428 3.139 1.00 81.88 161 ARG A O 1
ATOM 1315 N N . LYS A 1 162 ? -7.393 -15.477 4.936 1.00 82.50 162 LYS A N 1
ATOM 1316 C CA . LYS A 1 162 ? -6.812 -16.798 4.681 1.00 82.50 162 LYS A CA 1
ATOM 1317 C C . LYS A 1 162 ? -7.272 -17.378 3.342 1.00 82.50 162 LYS A C 1
ATOM 1319 O O . LYS A 1 162 ? -6.455 -17.924 2.616 1.00 82.50 162 LYS A O 1
ATOM 1324 N N . ASP A 1 163 ? -8.543 -17.201 2.988 1.00 79.06 163 ASP A N 1
ATOM 1325 C CA . ASP A 1 163 ? -9.083 -17.658 1.699 1.00 79.06 163 ASP A CA 1
ATOM 1326 C C . ASP A 1 163 ? -8.471 -16.906 0.504 1.00 79.06 163 ASP A C 1
ATOM 1328 O O . ASP A 1 163 ? -8.355 -17.453 -0.591 1.00 79.06 163 ASP A O 1
ATOM 1332 N N . ALA A 1 164 ? -8.081 -15.643 0.700 1.00 80.31 164 ALA A N 1
ATOM 1333 C CA . ALA A 1 164 ? -7.449 -14.820 -0.329 1.00 80.31 164 ALA A CA 1
ATOM 1334 C C . ALA A 1 164 ? -5.919 -14.962 -0.374 1.00 80.31 164 ALA A C 1
ATOM 1336 O O . ALA A 1 164 ? -5.307 -14.520 -1.352 1.00 80.31 164 ALA A O 1
ATOM 1337 N N . GLU A 1 165 ? -5.316 -15.523 0.677 1.00 88.12 165 GLU A N 1
ATOM 1338 C CA . GLU A 1 165 ? -3.877 -15.535 0.905 1.00 88.12 165 GLU A CA 1
ATOM 1339 C C . GLU A 1 165 ? -3.159 -16.418 -0.106 1.00 88.12 165 GLU A C 1
ATOM 1341 O O . GLU A 1 165 ? -3.302 -17.639 -0.143 1.00 88.12 165 GLU A O 1
ATOM 1346 N N . ARG A 1 166 ? -2.370 -15.763 -0.950 1.00 92.56 166 ARG A N 1
ATOM 1347 C CA . ARG A 1 166 ? -1.526 -16.398 -1.956 1.00 92.56 166 ARG A CA 1
ATOM 1348 C C . ARG A 1 166 ? -0.439 -15.440 -2.389 1.00 92.56 166 ARG A C 1
ATOM 1350 O O . ARG A 1 166 ? -0.607 -14.221 -2.314 1.00 92.56 166 ARG A O 1
ATOM 1357 N N . THR A 1 167 ? 0.664 -15.992 -2.854 1.00 94.06 167 THR A N 1
ATOM 1358 C CA . THR A 1 167 ? 1.772 -15.204 -3.382 1.00 94.06 167 THR A CA 1
ATOM 1359 C C . THR A 1 167 ? 1.528 -14.890 -4.853 1.00 94.06 167 THR A C 1
ATOM 1361 O O . THR A 1 167 ? 0.994 -15.711 -5.596 1.00 94.06 167 THR A O 1
ATOM 1364 N N . ILE A 1 168 ? 1.895 -13.684 -5.269 1.00 95.94 168 ILE A N 1
ATOM 1365 C CA . ILE A 1 168 ? 1.761 -13.203 -6.643 1.00 95.94 168 ILE A CA 1
ATOM 1366 C C . ILE A 1 168 ? 3.059 -12.557 -7.116 1.00 95.94 168 ILE A C 1
ATOM 1368 O O . ILE A 1 168 ? 3.839 -12.049 -6.306 1.00 95.94 168 ILE A O 1
ATOM 1372 N N . VAL A 1 169 ? 3.251 -12.521 -8.435 1.00 95.31 169 VAL A N 1
ATOM 1373 C CA . VAL A 1 169 ? 4.235 -11.642 -9.079 1.00 95.31 169 VAL A CA 1
ATOM 1374 C C . VAL A 1 169 ? 3.505 -10.421 -9.619 1.00 95.31 169 VAL A C 1
ATOM 1376 O O . VAL A 1 169 ? 2.582 -10.531 -10.432 1.00 95.31 169 VAL A O 1
ATOM 1379 N N . ILE A 1 170 ? 3.930 -9.249 -9.164 1.00 95.25 170 ILE A N 1
ATOM 1380 C CA . ILE A 1 170 ? 3.458 -7.949 -9.628 1.00 95.25 170 ILE A CA 1
ATOM 1381 C C . ILE A 1 170 ? 4.291 -7.559 -10.842 1.00 95.25 170 ILE A C 1
ATOM 1383 O O . ILE A 1 170 ? 5.516 -7.620 -10.786 1.00 95.25 170 ILE A O 1
ATOM 1387 N N . GLY A 1 171 ? 3.640 -7.130 -11.918 1.00 93.88 171 GLY A N 1
ATOM 1388 C CA . GLY A 1 171 ? 4.297 -6.575 -13.092 1.00 93.88 171 GLY A CA 1
ATOM 1389 C C . GLY A 1 171 ? 4.138 -5.057 -13.203 1.00 93.88 171 GLY A C 1
ATOM 1390 O O . GLY A 1 171 ? 3.100 -4.483 -12.854 1.00 93.88 171 GLY A O 1
ATOM 1391 N N . ALA A 1 172 ? 5.165 -4.402 -13.736 1.00 91.75 172 ALA A N 1
ATOM 1392 C CA . ALA A 1 172 ? 5.173 -2.982 -14.060 1.00 91.75 172 ALA A CA 1
ATOM 1393 C C . ALA A 1 172 ? 5.335 -2.773 -15.566 1.00 91.75 172 ALA A C 1
ATOM 1395 O O . ALA A 1 172 ? 6.144 -3.428 -16.224 1.00 91.75 172 ALA A O 1
ATOM 1396 N N . TRP A 1 173 ? 4.590 -1.809 -16.104 1.00 88.25 173 TRP A N 1
ATOM 1397 C CA . TRP A 1 173 ? 4.851 -1.294 -17.442 1.00 88.25 173 TRP A CA 1
ATOM 1398 C C . TRP A 1 173 ? 5.971 -0.265 -17.371 1.00 88.25 173 TRP A C 1
ATOM 1400 O O . TRP A 1 173 ? 5.873 0.707 -16.618 1.00 88.25 173 TRP A O 1
ATOM 1410 N N . MET A 1 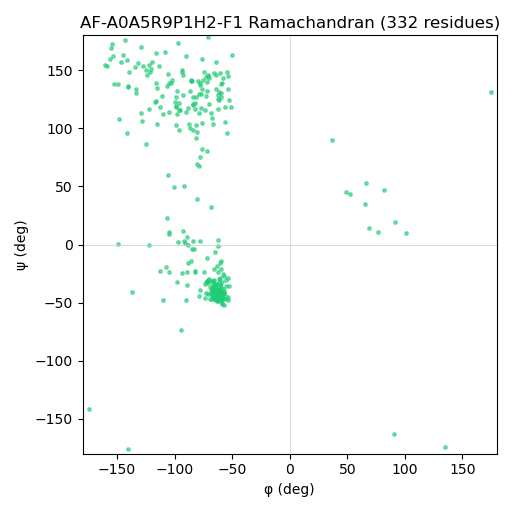174 ? 6.994 -0.455 -18.197 1.00 84.75 174 MET A N 1
ATOM 1411 C CA . MET A 1 174 ? 8.101 0.484 -18.330 1.00 84.75 174 MET A CA 1
ATOM 1412 C C . MET A 1 174 ? 8.552 0.603 -19.782 1.00 84.75 174 MET A C 1
ATOM 1414 O O . MET A 1 174 ? 8.325 -0.291 -20.599 1.00 84.75 174 MET A O 1
ATOM 1418 N N . THR A 1 175 ? 9.225 1.702 -20.090 1.00 84.06 175 THR A N 1
ATOM 1419 C CA . THR A 1 175 ? 9.950 1.866 -21.348 1.00 84.06 175 THR A CA 1
ATOM 1420 C C . THR A 1 175 ? 11.412 1.522 -21.110 1.00 84.06 175 THR A C 1
ATOM 1422 O O . THR A 1 175 ? 12.071 2.229 -20.362 1.00 84.06 175 THR A O 1
ATOM 1425 N N . ILE A 1 176 ? 11.927 0.468 -21.739 1.00 81.06 176 ILE A N 1
ATOM 1426 C CA . ILE A 1 176 ? 13.368 0.195 -21.777 1.00 81.06 176 ILE A CA 1
ATOM 1427 C C . ILE A 1 176 ? 13.999 0.960 -22.943 1.00 81.06 176 ILE A C 1
ATOM 1429 O O . ILE A 1 176 ? 13.409 1.071 -24.022 1.00 81.06 176 ILE A O 1
ATOM 1433 N N . THR A 1 177 ? 15.193 1.498 -22.717 1.00 82.50 177 THR A N 1
ATOM 1434 C CA . THR A 1 177 ? 16.006 2.173 -23.735 1.00 82.50 177 THR A CA 1
ATOM 1435 C C . THR A 1 177 ? 17.276 1.361 -23.927 1.00 82.50 177 THR A C 1
ATOM 1437 O O . THR A 1 177 ? 17.874 0.933 -22.944 1.00 82.50 177 THR A O 1
ATOM 1440 N N . ALA A 1 178 ? 17.676 1.120 -25.174 1.00 85.19 178 ALA A N 1
ATOM 1441 C CA . ALA A 1 178 ? 18.879 0.343 -25.438 1.00 85.19 178 ALA A CA 1
ATOM 1442 C C . ALA A 1 178 ? 20.113 1.032 -24.842 1.00 85.19 178 ALA A C 1
ATOM 1444 O O . ALA A 1 178 ? 20.335 2.223 -25.074 1.00 85.19 178 ALA A O 1
ATOM 1445 N N . THR A 1 179 ? 20.934 0.280 -24.110 1.00 83.75 179 THR A N 1
ATOM 1446 C CA . THR A 1 179 ? 22.206 0.804 -23.606 1.00 83.75 179 THR A CA 1
ATOM 1447 C C . THR A 1 179 ? 23.261 0.656 -24.692 1.00 83.75 179 THR A C 1
ATOM 1449 O O . THR A 1 179 ? 23.527 -0.449 -25.161 1.00 83.75 179 THR A O 1
ATOM 1452 N N . LEU A 1 180 ? 23.850 1.776 -25.110 1.00 82.38 180 LEU A N 1
ATOM 1453 C CA . LEU A 1 180 ? 24.860 1.803 -26.163 1.00 82.38 180 LEU A CA 1
ATOM 1454 C C . LEU A 1 180 ? 26.257 2.009 -25.557 1.00 82.38 180 LEU A C 1
ATOM 1456 O O . LEU A 1 180 ? 26.407 2.836 -24.656 1.00 82.38 180 LEU A O 1
ATOM 1460 N N . PRO A 1 181 ? 27.291 1.302 -26.046 1.00 86.06 181 PRO A N 1
ATOM 1461 C CA . PRO A 1 181 ? 28.670 1.522 -25.618 1.00 86.06 181 PRO A CA 1
ATOM 1462 C C . PRO A 1 181 ? 29.132 2.966 -25.852 1.00 86.06 181 PRO A C 1
ATOM 1464 O O . PRO A 1 181 ? 28.853 3.535 -26.908 1.00 86.06 181 PRO A O 1
ATOM 1467 N N . GLU A 1 182 ? 29.940 3.513 -24.936 1.00 85.88 182 GLU A N 1
ATOM 1468 C CA . GLU A 1 182 ? 30.453 4.897 -25.007 1.00 85.88 182 GLU A CA 1
ATOM 1469 C C . GLU A 1 182 ? 31.140 5.205 -26.350 1.00 85.88 182 GLU A C 1
ATOM 1471 O O . GLU A 1 182 ? 30.981 6.286 -26.907 1.00 85.88 182 GLU A O 1
ATOM 1476 N N . ARG A 1 183 ? 31.839 4.225 -26.942 1.00 84.88 183 ARG A N 1
ATOM 1477 C CA . ARG A 1 183 ? 32.502 4.383 -28.250 1.00 84.88 183 ARG A CA 1
ATOM 1478 C C . ARG A 1 183 ? 31.557 4.774 -29.398 1.00 84.88 183 ARG A C 1
ATOM 1480 O O . ARG A 1 183 ? 32.028 5.328 -30.385 1.00 84.88 183 ARG A O 1
ATOM 1487 N N . LEU A 1 184 ? 30.262 4.456 -29.301 1.00 81.88 184 LEU A N 1
ATOM 1488 C CA . LEU A 1 184 ? 29.259 4.804 -30.315 1.00 81.88 184 LEU A CA 1
ATOM 1489 C C . LEU A 1 184 ? 28.617 6.171 -30.064 1.00 81.88 184 LEU A C 1
ATOM 1491 O O . LEU A 1 184 ? 28.118 6.780 -31.003 1.00 81.88 184 LEU A O 1
ATOM 1495 N N . THR A 1 185 ? 28.619 6.649 -28.821 1.00 78.62 185 THR A N 1
ATOM 1496 C CA . THR A 1 185 ? 27.970 7.908 -28.435 1.00 78.62 185 THR A CA 1
ATOM 1497 C C . THR A 1 185 ? 28.950 9.076 -28.358 1.00 78.62 185 THR A C 1
ATOM 1499 O O . THR A 1 185 ? 28.581 10.197 -28.681 1.00 78.62 185 THR A O 1
ATOM 1502 N N . LYS A 1 186 ? 30.211 8.822 -27.992 1.00 80.94 186 LYS A N 1
ATOM 1503 C CA . LYS A 1 186 ? 31.244 9.846 -27.759 1.00 80.94 186 LYS A CA 1
ATOM 1504 C C . LYS A 1 186 ? 31.727 10.569 -29.014 1.00 80.94 186 LYS A C 1
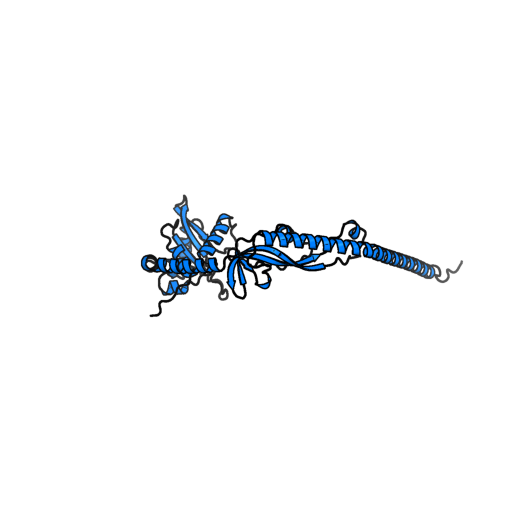ATOM 1506 O O . LYS A 1 186 ? 32.153 11.711 -28.928 1.00 80.94 186 LYS A O 1
ATOM 1511 N N . ASN A 1 187 ? 31.687 9.896 -30.160 1.00 70.75 187 ASN A N 1
ATOM 1512 C CA . ASN A 1 187 ? 32.213 10.435 -31.417 1.00 70.75 187 ASN A CA 1
ATOM 1513 C C . ASN A 1 187 ? 31.151 11.174 -32.240 1.00 70.75 187 ASN A C 1
ATOM 1515 O O . ASN A 1 187 ? 31.434 11.569 -33.367 1.00 70.75 187 ASN A O 1
ATOM 1519 N N . LEU A 1 188 ? 29.929 11.309 -31.720 1.00 77.19 188 LEU A N 1
ATOM 1520 C CA . LEU A 1 188 ? 28.869 12.031 -32.409 1.00 77.19 188 LEU A CA 1
ATOM 1521 C C . LEU A 1 188 ? 29.079 13.548 -32.260 1.00 77.19 188 LEU A C 1
ATOM 1523 O O . LEU A 1 188 ? 29.424 13.999 -31.167 1.00 77.19 188 LEU A O 1
ATOM 1527 N N . PRO A 1 189 ? 28.861 14.331 -33.330 1.00 79.25 189 PRO A N 1
ATOM 1528 C CA . PRO A 1 189 ? 28.829 15.787 -33.262 1.00 79.25 189 PRO A CA 1
ATOM 1529 C C . PRO A 1 189 ? 27.827 16.272 -32.213 1.00 79.25 189 PRO A C 1
ATOM 1531 O O . PRO A 1 189 ? 26.788 15.642 -32.016 1.00 79.25 189 PRO A O 1
ATOM 1534 N N . GLU A 1 190 ? 28.113 17.409 -31.579 1.00 76.81 190 GLU A N 1
ATOM 1535 C CA . GLU A 1 190 ? 27.333 17.945 -30.452 1.00 76.81 190 GLU A CA 1
ATOM 1536 C C . GLU A 1 190 ? 25.838 18.127 -30.786 1.00 76.81 190 GLU A C 1
ATOM 1538 O O . GLU A 1 190 ? 24.966 17.815 -29.973 1.00 76.81 190 GLU A O 1
ATOM 1543 N N . ASP A 1 191 ? 25.533 18.511 -32.028 1.00 77.88 191 ASP A N 1
ATOM 1544 C CA . ASP A 1 191 ? 24.164 18.737 -32.505 1.00 77.88 191 ASP A CA 1
ATOM 1545 C C . ASP A 1 191 ? 23.448 17.460 -32.991 1.00 77.88 191 ASP A C 1
ATOM 1547 O O . ASP A 1 191 ? 22.263 17.482 -33.344 1.00 77.88 191 ASP A O 1
ATOM 1551 N N . MET A 1 192 ? 24.139 16.316 -33.017 1.00 77.88 192 MET A N 1
ATOM 1552 C CA . MET A 1 192 ? 23.624 15.066 -33.565 1.00 77.88 192 MET A CA 1
ATOM 1553 C C . MET A 1 192 ? 23.087 14.145 -32.466 1.00 77.88 192 MET A C 1
ATOM 1555 O O . MET A 1 192 ? 23.820 13.432 -31.783 1.00 77.88 192 MET A O 1
ATOM 1559 N N . LYS A 1 193 ? 21.758 14.091 -32.340 1.00 77.06 193 LYS A N 1
ATOM 1560 C CA . LYS A 1 193 ? 21.087 13.162 -31.420 1.00 77.06 193 LYS A CA 1
ATOM 1561 C C . LYS A 1 193 ? 20.956 11.777 -32.044 1.00 77.06 193 LYS A C 1
ATOM 1563 O O . LYS A 1 193 ? 20.305 11.615 -33.076 1.00 77.06 193 LYS A O 1
ATOM 1568 N N . LEU A 1 194 ? 21.510 10.766 -31.379 1.00 78.56 194 LEU A N 1
ATOM 1569 C CA . LEU A 1 194 ? 21.320 9.379 -31.788 1.00 78.56 194 LEU A CA 1
ATOM 1570 C C . LEU A 1 194 ? 19.887 8.921 -31.455 1.00 78.56 194 LEU A C 1
ATOM 1572 O O . LEU A 1 194 ? 19.463 9.055 -30.302 1.00 78.56 194 LEU A O 1
ATOM 1576 N N . PRO A 1 195 ? 19.129 8.362 -32.415 1.00 77.31 195 PRO A N 1
ATOM 1577 C CA . PRO A 1 195 ? 17.788 7.855 -32.159 1.00 77.31 195 PRO A CA 1
ATOM 1578 C C . PRO A 1 195 ? 17.866 6.490 -31.463 1.00 77.31 195 PRO A C 1
ATOM 1580 O O . PRO A 1 195 ? 17.663 5.444 -32.079 1.00 77.31 195 PRO A O 1
ATOM 1583 N N . THR A 1 196 ? 18.194 6.485 -30.170 1.00 81.69 196 THR A N 1
ATOM 1584 C CA . THR A 1 196 ? 18.318 5.249 -29.392 1.00 81.69 196 THR A CA 1
ATOM 1585 C C . THR A 1 196 ? 16.975 4.511 -29.340 1.00 81.69 196 THR A C 1
ATOM 1587 O O . THR A 1 196 ? 15.978 5.107 -28.916 1.00 81.69 196 THR A O 1
ATOM 1590 N N . PRO A 1 197 ? 16.915 3.223 -29.738 1.00 83.44 197 PRO A N 1
ATOM 1591 C CA . PRO A 1 197 ? 15.677 2.462 -29.733 1.00 83.44 197 PRO A CA 1
ATOM 1592 C C . PRO A 1 197 ? 15.081 2.371 -28.330 1.00 83.44 197 PRO A C 1
ATOM 1594 O O . PRO A 1 197 ? 15.786 2.119 -27.348 1.00 83.44 197 PRO A O 1
ATOM 1597 N N . LYS A 1 198 ? 13.760 2.534 -28.260 1.00 86.56 198 LYS A N 1
ATOM 1598 C CA . LYS A 1 198 ? 12.965 2.385 -27.040 1.00 86.56 198 LYS A CA 1
ATOM 1599 C C . LYS A 1 198 ? 11.872 1.352 -27.262 1.00 86.56 198 LYS A C 1
ATOM 1601 O O . LYS A 1 198 ? 11.311 1.270 -28.353 1.00 86.56 198 LYS A O 1
ATOM 1606 N N . ARG A 1 199 ? 11.535 0.593 -26.223 1.00 84.88 199 ARG A N 1
ATOM 1607 C CA . ARG A 1 199 ? 10.451 -0.393 -26.258 1.00 84.88 199 ARG A CA 1
ATOM 1608 C C . ARG A 1 199 ? 9.678 -0.366 -24.951 1.00 84.88 199 ARG A C 1
ATOM 1610 O O . ARG A 1 199 ? 10.272 -0.355 -23.879 1.00 84.88 199 ARG A O 1
ATOM 1617 N N . LYS A 1 200 ? 8.349 -0.390 -25.035 1.00 87.06 200 LYS A N 1
ATOM 1618 C CA . LYS A 1 200 ? 7.492 -0.571 -23.863 1.00 87.06 200 LYS A CA 1
ATOM 1619 C C . LYS A 1 200 ? 7.357 -2.062 -23.559 1.00 87.06 200 LYS A C 1
ATOM 1621 O O . LYS A 1 200 ? 7.002 -2.836 -24.446 1.00 87.06 200 LYS A O 1
ATOM 1626 N N . VAL A 1 201 ? 7.642 -2.452 -22.323 1.00 86.88 201 VAL A N 1
ATOM 1627 C CA . VAL A 1 201 ? 7.634 -3.843 -21.854 1.00 86.88 201 VAL A CA 1
ATOM 1628 C C . VAL A 1 201 ? 6.905 -3.951 -20.516 1.00 86.88 201 VAL A C 1
ATOM 1630 O O . VAL A 1 201 ? 6.842 -2.985 -19.751 1.00 86.88 201 VAL A O 1
ATOM 1633 N N . PHE A 1 202 ? 6.335 -5.125 -20.248 1.00 90.19 202 PHE A N 1
ATOM 1634 C CA . PHE A 1 202 ? 5.748 -5.474 -18.958 1.00 90.19 202 PHE A CA 1
ATOM 1635 C C . PHE A 1 202 ? 6.703 -6.430 -18.248 1.00 90.19 202 PHE A C 1
ATOM 1637 O O . PHE A 1 202 ? 6.943 -7.525 -18.752 1.00 90.19 202 PHE A O 1
ATOM 1644 N N . ARG A 1 203 ? 7.292 -5.994 -17.131 1.00 88.44 203 ARG A N 1
ATOM 1645 C CA . ARG A 1 203 ? 8.361 -6.718 -16.423 1.00 88.44 203 ARG A CA 1
ATOM 1646 C C . ARG A 1 203 ? 7.970 -7.048 -14.985 1.00 88.44 203 ARG A C 1
ATOM 1648 O O . ARG A 1 203 ? 7.203 -6.287 -14.392 1.00 88.44 203 ARG A O 1
ATOM 1655 N N . PRO A 1 204 ? 8.495 -8.145 -14.415 1.00 90.94 204 PRO A N 1
ATOM 1656 C CA . PRO A 1 204 ? 8.310 -8.484 -13.013 1.00 90.94 204 PRO A CA 1
ATOM 1657 C C . PRO A 1 204 ? 8.930 -7.388 -12.149 1.00 90.94 204 PRO A C 1
ATOM 1659 O O . PRO A 1 204 ? 10.072 -6.992 -12.361 1.00 90.94 204 PRO A O 1
ATOM 1662 N N . PHE A 1 205 ? 8.147 -6.889 -11.200 1.00 90.50 205 PHE A N 1
ATOM 1663 C CA . PHE A 1 205 ? 8.460 -5.742 -10.353 1.00 90.50 205 PHE A CA 1
ATOM 1664 C C . PHE A 1 205 ? 8.721 -6.151 -8.901 1.00 90.50 205 PHE A C 1
ATOM 1666 O O . PHE A 1 205 ? 9.701 -5.734 -8.288 1.00 90.50 205 PHE A O 1
ATOM 1673 N N . ALA A 1 206 ? 7.836 -6.976 -8.349 1.00 91.94 206 ALA A N 1
ATOM 1674 C CA . ALA A 1 206 ? 7.926 -7.451 -6.976 1.00 91.94 206 ALA A CA 1
ATOM 1675 C C . ALA A 1 206 ? 7.171 -8.769 -6.814 1.00 91.94 206 ALA A C 1
ATOM 1677 O O . ALA A 1 206 ? 6.248 -9.058 -7.582 1.00 91.94 206 ALA A O 1
ATOM 1678 N N . THR A 1 207 ? 7.494 -9.522 -5.770 1.00 93.81 207 THR A N 1
ATOM 1679 C CA . THR A 1 207 ? 6.581 -10.515 -5.202 1.00 93.81 207 THR A CA 1
ATOM 1680 C C . THR A 1 207 ? 5.788 -9.885 -4.061 1.00 93.81 207 THR A C 1
ATOM 1682 O O . THR A 1 207 ? 6.238 -8.942 -3.407 1.00 93.81 207 THR A O 1
ATOM 1685 N N . ALA A 1 208 ? 4.566 -10.360 -3.845 1.00 94.50 208 ALA A N 1
ATOM 1686 C CA . ALA A 1 208 ? 3.746 -9.925 -2.721 1.00 94.50 208 ALA A CA 1
ATOM 1687 C C . ALA A 1 208 ? 2.753 -11.012 -2.318 1.00 94.50 208 ALA A C 1
ATOM 1689 O O . ALA A 1 208 ? 2.433 -11.902 -3.106 1.00 94.50 208 ALA A O 1
ATOM 1690 N N . THR A 1 209 ? 2.213 -10.906 -1.109 1.00 94.06 209 THR A N 1
ATOM 1691 C CA . THR A 1 209 ? 1.103 -11.744 -0.652 1.00 94.06 209 THR A CA 1
ATOM 1692 C C . THR A 1 209 ? -0.212 -10.988 -0.821 1.00 94.06 209 THR A C 1
ATOM 1694 O O . THR A 1 209 ? -0.331 -9.831 -0.414 1.00 94.06 209 THR A O 1
ATOM 1697 N N . VAL A 1 210 ? -1.224 -11.629 -1.399 1.00 93.50 210 VAL A N 1
ATOM 1698 C CA . VAL A 1 210 ? -2.582 -11.082 -1.489 1.00 93.50 210 VAL A CA 1
ATOM 1699 C C . VAL A 1 210 ? -3.272 -11.205 -0.131 1.00 93.50 210 VAL A C 1
ATOM 1701 O O . VAL A 1 210 ? -3.231 -12.252 0.499 1.00 93.50 210 VAL A O 1
ATOM 1704 N N . GLN A 1 211 ? -3.922 -10.137 0.329 1.00 89.25 211 GLN A N 1
ATOM 1705 C CA . GLN A 1 211 ? -4.730 -10.137 1.561 1.00 89.25 211 GLN A CA 1
ATOM 1706 C C . GLN A 1 211 ? -6.223 -9.948 1.302 1.00 89.25 211 GLN A C 1
ATOM 1708 O O . GLN A 1 211 ? -7.056 -10.255 2.154 1.00 89.25 211 GLN A O 1
ATOM 1713 N N . SER A 1 212 ? -6.569 -9.356 0.164 1.00 88.62 212 SER A N 1
ATOM 1714 C CA . SER A 1 212 ? -7.951 -9.121 -0.235 1.00 88.62 212 SER A CA 1
ATOM 1715 C C . SER A 1 212 ? -8.025 -8.929 -1.739 1.00 88.62 212 SER A C 1
ATOM 1717 O O . SER A 1 212 ? -7.070 -8.469 -2.366 1.00 88.62 212 SER A O 1
ATOM 1719 N N . GLN A 1 213 ? -9.173 -9.247 -2.322 1.00 88.25 213 GLN A N 1
ATOM 1720 C CA . GLN A 1 213 ? -9.396 -9.065 -3.744 1.00 88.25 213 GLN A CA 1
ATOM 1721 C C . GLN A 1 213 ? -10.807 -8.553 -3.998 1.00 88.25 213 GLN A C 1
ATOM 1723 O O . GLN A 1 213 ? -11.784 -9.018 -3.417 1.00 88.25 213 GLN A O 1
ATOM 1728 N N . SER A 1 214 ? -10.882 -7.573 -4.887 1.00 88.00 214 SER A N 1
ATOM 1729 C CA . SER A 1 214 ? -12.099 -7.055 -5.498 1.00 88.00 214 SER A CA 1
ATOM 1730 C C . SER A 1 214 ? -11.906 -7.034 -7.013 1.00 88.00 214 SER A C 1
ATOM 1732 O O . SER A 1 214 ? -10.781 -7.169 -7.493 1.00 88.00 214 SER A O 1
ATOM 1734 N N . GLU A 1 215 ? -12.969 -6.780 -7.772 1.00 87.50 215 GLU A N 1
ATOM 1735 C CA . GLU A 1 215 ? -12.897 -6.663 -9.238 1.00 87.50 215 GLU A CA 1
ATOM 1736 C C . GLU A 1 215 ? -11.918 -5.581 -9.721 1.00 87.50 215 GLU A C 1
ATOM 1738 O O . GLU A 1 215 ? -11.379 -5.676 -10.817 1.00 87.50 215 GLU A O 1
ATOM 1743 N N . LYS A 1 216 ? -11.683 -4.539 -8.912 1.00 91.69 216 LYS A N 1
ATOM 1744 C CA . LYS A 1 216 ? -10.878 -3.370 -9.306 1.00 91.69 216 LYS A CA 1
ATOM 1745 C C . LYS A 1 216 ? -9.506 -3.309 -8.649 1.00 91.69 216 LYS A C 1
ATOM 1747 O O . LYS A 1 216 ? -8.666 -2.529 -9.087 1.00 91.69 216 LYS A O 1
ATOM 1752 N N . ARG A 1 217 ? -9.304 -4.029 -7.545 1.00 93.06 217 ARG A N 1
ATOM 1753 C CA . ARG A 1 217 ? -8.117 -3.898 -6.690 1.00 93.06 217 ARG A CA 1
ATOM 1754 C C . ARG A 1 217 ? -7.770 -5.221 -6.037 1.00 93.06 217 ARG A C 1
ATOM 1756 O O . ARG A 1 217 ? -8.655 -5.884 -5.491 1.00 93.06 217 ARG A O 1
ATOM 1763 N N . ILE A 1 218 ? -6.480 -5.519 -6.012 1.00 94.00 218 ILE A N 1
ATOM 1764 C CA . ILE A 1 218 ? -5.885 -6.619 -5.259 1.00 94.00 218 ILE A CA 1
ATOM 1765 C C . ILE A 1 218 ? -5.076 -5.983 -4.127 1.00 94.00 218 ILE A C 1
ATOM 1767 O O . ILE A 1 218 ? -4.112 -5.267 -4.387 1.00 94.00 218 ILE A O 1
ATOM 1771 N N . GLY A 1 219 ? -5.508 -6.173 -2.881 1.00 93.12 219 GLY A N 1
ATOM 1772 C CA . GLY A 1 219 ? -4.795 -5.682 -1.701 1.00 93.12 219 GLY A CA 1
ATOM 1773 C C . GLY A 1 219 ? -3.603 -6.580 -1.393 1.00 93.12 219 GLY A C 1
ATOM 1774 O O . GLY A 1 219 ? -3.767 -7.800 -1.322 1.00 93.12 219 GLY A O 1
ATOM 1775 N N . VAL A 1 220 ? -2.425 -5.984 -1.211 1.00 93.56 220 VAL A N 1
ATOM 1776 C CA . VAL A 1 220 ? -1.145 -6.700 -1.119 1.00 93.56 220 VAL A CA 1
ATOM 1777 C C . VAL A 1 220 ? -0.352 -6.325 0.133 1.00 93.56 220 VAL A C 1
ATOM 1779 O O . VAL A 1 220 ? -0.477 -5.229 0.674 1.00 93.56 220 VAL A O 1
ATOM 1782 N N . THR A 1 221 ? 0.483 -7.252 0.588 1.00 91.50 221 THR A N 1
ATOM 1783 C CA . THR A 1 221 ? 1.381 -7.128 1.745 1.00 91.50 221 THR A CA 1
ATOM 1784 C C . THR A 1 221 ? 2.700 -7.852 1.464 1.00 91.50 221 THR A C 1
ATOM 1786 O O . THR A 1 221 ? 2.818 -8.504 0.427 1.00 91.50 221 THR A O 1
ATOM 1789 N N . ASN A 1 222 ? 3.668 -7.767 2.385 1.00 89.50 222 ASN A N 1
ATOM 1790 C CA . ASN A 1 222 ? 4.964 -8.449 2.292 1.00 89.50 222 ASN A CA 1
ATOM 1791 C C . ASN A 1 222 ? 5.624 -8.246 0.921 1.00 89.50 222 ASN A C 1
ATOM 1793 O O . ASN A 1 222 ? 6.067 -9.195 0.282 1.00 89.50 222 ASN A O 1
ATOM 1797 N N . ILE A 1 223 ? 5.601 -7.003 0.441 1.00 91.19 223 ILE A N 1
ATOM 1798 C CA . ILE A 1 223 ? 6.104 -6.654 -0.883 1.00 91.19 223 ILE A CA 1
ATOM 1799 C C . ILE A 1 223 ? 7.626 -6.776 -0.858 1.00 91.19 223 ILE A C 1
ATOM 1801 O O . ILE A 1 223 ? 8.286 -6.071 -0.096 1.00 91.19 223 ILE A O 1
ATOM 1805 N N . GLN A 1 224 ? 8.169 -7.630 -1.715 1.00 90.94 224 GLN A N 1
ATOM 1806 C CA . GLN A 1 224 ? 9.602 -7.776 -1.939 1.00 90.94 224 GLN A CA 1
ATOM 1807 C C . GLN A 1 224 ? 9.892 -7.359 -3.377 1.00 90.94 224 GLN A C 1
ATOM 1809 O O . GLN A 1 224 ? 9.554 -8.067 -4.325 1.00 90.94 224 GLN A O 1
ATOM 1814 N N . MET A 1 225 ? 10.444 -6.159 -3.542 1.00 89.19 225 MET A N 1
ATOM 1815 C CA . MET A 1 225 ? 10.862 -5.666 -4.854 1.00 89.19 225 MET A CA 1
ATOM 1816 C C . MET A 1 225 ? 12.099 -6.429 -5.326 1.00 89.19 225 MET A C 1
ATOM 1818 O O . MET A 1 225 ? 12.946 -6.772 -4.506 1.00 89.19 225 MET A O 1
ATOM 1822 N N . PHE A 1 226 ? 12.208 -6.676 -6.633 1.00 87.50 226 PHE A N 1
ATOM 1823 C CA . PHE A 1 226 ? 13.457 -7.193 -7.199 1.00 87.50 226 PHE A CA 1
ATOM 1824 C C . PHE A 1 226 ? 14.525 -6.079 -7.228 1.00 87.50 226 PHE A C 1
ATOM 1826 O O . PHE A 1 226 ? 14.200 -4.905 -7.431 1.00 87.50 226 PHE A O 1
ATOM 1833 N N . ASP A 1 227 ? 15.789 -6.444 -6.991 1.00 78.62 227 ASP A N 1
ATOM 1834 C CA . ASP A 1 227 ? 16.900 -5.514 -6.709 1.00 78.62 227 ASP A CA 1
ATOM 1835 C C . ASP A 1 227 ? 17.186 -4.504 -7.836 1.00 78.62 227 ASP A C 1
ATOM 1837 O O . ASP A 1 227 ? 17.658 -3.386 -7.606 1.00 78.62 227 ASP A O 1
ATOM 1841 N N . ASP A 1 228 ? 16.893 -4.870 -9.082 1.00 72.50 228 ASP A N 1
ATOM 1842 C CA . ASP A 1 228 ? 17.039 -4.002 -10.249 1.00 72.50 228 ASP A CA 1
ATOM 1843 C C . ASP A 1 228 ? 16.147 -2.757 -10.162 1.00 72.50 228 ASP A C 1
ATOM 1845 O O . ASP A 1 228 ? 16.559 -1.672 -10.586 1.00 72.50 228 ASP A O 1
ATOM 1849 N N . TRP A 1 229 ? 14.974 -2.858 -9.538 1.00 72.25 229 TRP A N 1
ATOM 1850 C CA . TRP A 1 229 ? 14.026 -1.748 -9.429 1.00 72.25 229 TRP A CA 1
ATOM 1851 C C . TRP A 1 229 ? 14.430 -0.675 -8.426 1.00 72.25 229 TRP A C 1
ATOM 1853 O O . TRP A 1 229 ? 14.007 0.476 -8.569 1.00 72.25 229 TRP A O 1
ATOM 1863 N N . GLU A 1 230 ? 15.264 -1.000 -7.437 1.00 59.22 230 GLU A N 1
ATOM 1864 C CA . GLU A 1 230 ? 15.735 -0.007 -6.473 1.00 59.22 230 GLU A CA 1
ATOM 1865 C C . GLU A 1 230 ? 16.610 1.046 -7.166 1.00 59.22 230 GLU A C 1
ATOM 1867 O O . GLU A 1 230 ? 16.409 2.244 -6.976 1.00 59.22 230 GLU A O 1
ATOM 1872 N N . LYS A 1 231 ? 17.471 0.626 -8.103 1.00 57.16 231 LYS A N 1
ATOM 1873 C CA . LYS A 1 231 ? 18.236 1.546 -8.963 1.00 57.16 231 LYS A CA 1
ATOM 1874 C C . LYS A 1 231 ? 17.296 2.421 -9.802 1.00 57.16 231 LYS A C 1
ATOM 1876 O O . LYS A 1 231 ? 17.427 3.643 -9.838 1.00 57.16 231 LYS A O 1
ATOM 1881 N N . HIS A 1 232 ? 16.276 1.826 -10.410 1.00 57.88 232 HIS A N 1
ATOM 1882 C CA . HIS A 1 232 ? 15.331 2.537 -11.278 1.00 57.88 232 HIS A CA 1
ATOM 1883 C C . HIS A 1 232 ? 14.468 3.574 -10.534 1.00 57.88 232 HIS A C 1
ATOM 1885 O O . HIS A 1 232 ? 13.964 4.512 -11.153 1.00 57.88 232 HIS A O 1
ATOM 1891 N N . ARG A 1 233 ? 14.328 3.451 -9.207 1.00 51.75 233 ARG A N 1
ATOM 1892 C CA . ARG A 1 233 ? 13.615 4.414 -8.353 1.00 51.75 233 ARG A CA 1
ATOM 1893 C C . ARG A 1 233 ? 14.355 5.745 -8.187 1.00 51.75 233 ARG A C 1
ATOM 1895 O O . ARG A 1 233 ? 13.699 6.776 -8.051 1.00 51.75 233 ARG A O 1
ATOM 1902 N N . TYR A 1 234 ? 15.688 5.724 -8.185 1.00 43.00 234 TYR A N 1
ATOM 1903 C CA . TYR A 1 234 ? 16.520 6.892 -7.869 1.00 43.00 234 TYR A CA 1
ATOM 1904 C C . TYR A 1 234 ? 17.176 7.535 -9.102 1.00 43.00 234 TYR A C 1
ATOM 1906 O O . TYR A 1 234 ? 17.438 8.736 -9.088 1.00 43.00 234 TYR A O 1
ATOM 1914 N N . TYR A 1 235 ? 17.370 6.795 -10.199 1.00 46.44 235 TYR A N 1
ATOM 1915 C CA . TYR A 1 235 ? 17.958 7.314 -11.446 1.00 46.44 235 TYR A CA 1
ATOM 1916 C C . TYR A 1 235 ? 16.899 7.843 -12.438 1.00 46.44 235 TYR A C 1
ATOM 1918 O O . TYR A 1 235 ? 16.898 7.505 -13.623 1.00 46.44 235 TYR A O 1
ATOM 1926 N N . SER A 1 236 ? 15.992 8.710 -11.966 1.00 44.53 236 SER A N 1
ATOM 1927 C CA . SER A 1 236 ? 14.923 9.328 -12.780 1.00 44.53 236 SER A CA 1
ATOM 1928 C C . SER A 1 236 ? 15.425 10.260 -13.897 1.00 44.53 236 SER A C 1
ATOM 1930 O O . SER A 1 236 ? 14.643 10.685 -14.747 1.00 44.53 236 SER A O 1
ATOM 1932 N N . SER A 1 237 ? 16.729 10.541 -13.955 1.00 42.47 237 SER A N 1
ATOM 1933 C CA . SER A 1 237 ? 17.360 11.327 -1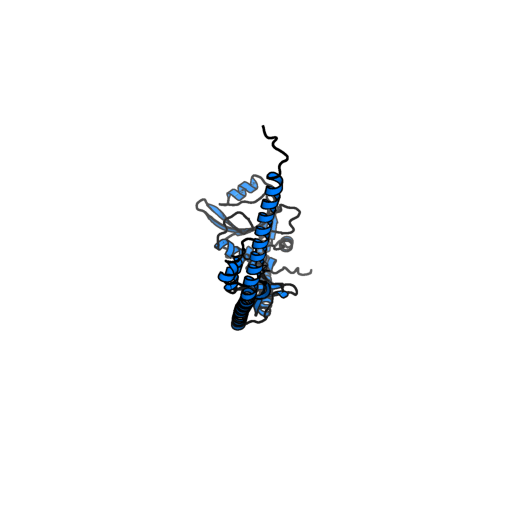5.019 1.00 42.47 237 SER A CA 1
ATOM 1934 C C . SER A 1 237 ? 17.454 10.592 -16.365 1.00 42.47 237 SER A C 1
ATOM 1936 O O . SER A 1 237 ? 17.707 11.235 -17.381 1.00 42.47 237 SER A O 1
ATOM 1938 N N . ALA A 1 238 ? 17.202 9.277 -16.413 1.00 46.09 238 ALA A N 1
ATOM 1939 C CA . ALA A 1 238 ? 17.303 8.467 -17.634 1.00 46.09 238 ALA A CA 1
ATOM 1940 C C . ALA A 1 238 ? 15.990 8.319 -18.440 1.00 46.09 238 ALA A C 1
ATOM 1942 O O . ALA A 1 238 ? 15.926 7.506 -19.362 1.00 46.09 238 ALA A O 1
ATOM 1943 N N . GLY A 1 239 ? 14.934 9.088 -18.140 1.00 46.16 239 GLY A N 1
ATOM 1944 C CA . GLY A 1 239 ? 13.723 9.121 -18.979 1.00 46.16 239 GLY A CA 1
ATOM 1945 C C . GLY A 1 239 ? 12.936 7.804 -19.023 1.00 46.16 239 GLY A C 1
ATOM 1946 O O . GLY A 1 239 ? 12.381 7.443 -20.064 1.00 46.16 239 GLY A O 1
ATOM 1947 N N . LEU A 1 240 ? 12.909 7.073 -17.907 1.00 54.72 240 LEU A N 1
ATOM 1948 C CA . LEU A 1 240 ? 12.118 5.856 -17.765 1.00 54.72 240 LEU A CA 1
ATOM 1949 C C . LEU A 1 240 ? 10.706 6.214 -17.281 1.00 54.72 240 LEU A C 1
ATOM 1951 O O . LEU A 1 240 ? 10.488 6.488 -16.102 1.00 54.72 240 LEU A O 1
ATOM 1955 N N . ASP A 1 241 ? 9.739 6.178 -18.199 1.00 65.81 241 ASP A N 1
ATOM 1956 C CA . ASP A 1 241 ? 8.308 6.268 -17.885 1.00 65.81 241 ASP A CA 1
ATOM 1957 C C . ASP A 1 241 ? 7.841 4.964 -17.218 1.00 65.81 241 ASP A C 1
ATOM 1959 O O . ASP A 1 241 ? 7.291 4.065 -17.863 1.00 65.81 241 ASP A O 1
ATOM 1963 N N . ILE A 1 242 ? 8.104 4.824 -15.917 1.00 73.19 242 ILE A N 1
ATOM 1964 C CA . ILE A 1 242 ? 7.620 3.695 -15.117 1.00 73.19 242 ILE A CA 1
ATOM 1965 C C . ILE A 1 242 ? 6.239 4.047 -14.569 1.00 73.19 242 ILE A C 1
ATOM 1967 O O . ILE A 1 242 ? 6.082 4.960 -13.755 1.00 73.19 242 ILE A O 1
ATOM 1971 N N . LYS A 1 243 ? 5.222 3.275 -14.962 1.00 80.00 243 LYS A N 1
ATOM 1972 C CA . LYS A 1 243 ? 3.920 3.319 -14.288 1.00 80.00 243 LYS A CA 1
ATOM 1973 C C . LYS A 1 243 ? 4.021 2.464 -13.025 1.00 80.00 243 LYS A C 1
ATOM 1975 O O . LYS A 1 243 ? 3.877 1.245 -13.106 1.00 80.00 243 LYS A O 1
ATOM 1980 N N . TRP A 1 244 ? 4.278 3.101 -11.880 1.00 85.12 244 TRP A N 1
ATOM 1981 C CA . TRP A 1 244 ? 4.368 2.422 -10.581 1.00 85.12 244 TRP A CA 1
ATOM 1982 C C . TRP A 1 244 ? 3.131 1.536 -10.339 1.00 85.12 244 TRP A C 1
ATOM 1984 O O . TRP A 1 244 ? 2.013 2.061 -10.320 1.00 85.12 244 TRP A O 1
ATOM 1994 N N . PRO A 1 245 ? 3.300 0.207 -10.183 1.00 90.19 245 PRO A N 1
ATOM 1995 C CA . PRO A 1 245 ? 2.168 -0.721 -10.140 1.00 90.19 245 PRO A CA 1
ATOM 1996 C C . PRO A 1 245 ? 1.513 -0.812 -8.756 1.00 90.19 245 PRO A C 1
ATOM 1998 O O . PRO A 1 245 ? 0.351 -1.200 -8.653 1.00 90.19 245 PRO A O 1
ATOM 2001 N N . ILE A 1 246 ? 2.250 -0.457 -7.697 1.00 91.12 246 ILE A N 1
ATOM 2002 C CA . ILE A 1 246 ? 1.780 -0.491 -6.311 1.00 91.12 246 ILE A CA 1
ATOM 2003 C C . ILE A 1 246 ? 1.300 0.897 -5.912 1.00 91.12 246 ILE A C 1
ATOM 2005 O O . ILE A 1 246 ? 2.047 1.873 -5.958 1.00 91.12 246 ILE A O 1
ATOM 2009 N N . LEU A 1 247 ? 0.039 0.967 -5.506 1.00 89.06 247 LEU A N 1
ATOM 2010 C CA . LEU A 1 247 ? -0.649 2.183 -5.108 1.00 89.06 247 LEU A CA 1
ATOM 2011 C C . LEU A 1 247 ? -1.044 2.119 -3.632 1.00 89.06 247 LEU A C 1
ATOM 2013 O O . LEU A 1 247 ? -1.078 1.059 -3.005 1.00 89.06 247 LEU A O 1
ATOM 2017 N N . GLY A 1 248 ? -1.391 3.282 -3.086 1.00 85.88 248 GLY A N 1
ATOM 2018 C CA . GLY A 1 248 ? -1.773 3.426 -1.688 1.00 85.88 248 GLY A CA 1
ATOM 2019 C C . GLY A 1 248 ? -0.585 3.738 -0.784 1.00 85.88 248 GLY A C 1
ATOM 2020 O O . GLY A 1 248 ? 0.459 4.214 -1.225 1.00 85.88 248 GLY A O 1
ATOM 2021 N N . ARG A 1 249 ? -0.790 3.538 0.512 1.00 80.94 249 ARG A N 1
ATOM 2022 C CA . ARG A 1 249 ? 0.206 3.758 1.563 1.00 80.94 249 ARG A CA 1
ATOM 2023 C C . ARG A 1 249 ? 0.084 2.629 2.558 1.00 80.94 249 ARG A C 1
ATOM 2025 O O . ARG A 1 249 ? -1.027 2.148 2.777 1.00 80.94 249 ARG A O 1
ATOM 2032 N N . GLU A 1 250 ? 1.195 2.250 3.172 1.00 78.12 250 GLU A N 1
ATOM 2033 C CA . GLU A 1 250 ? 1.184 1.258 4.236 1.00 78.12 250 GLU A CA 1
ATOM 2034 C C . GLU A 1 250 ? 0.188 1.668 5.335 1.00 78.12 250 GLU A C 1
ATOM 2036 O O . GLU A 1 250 ? 0.161 2.844 5.705 1.00 78.12 250 GLU A O 1
ATOM 2041 N N . PRO A 1 251 ? -0.663 0.751 5.832 1.00 80.19 251 PRO A N 1
ATOM 2042 C CA . PRO A 1 251 ? -0.729 -0.693 5.553 1.00 80.19 251 PRO A CA 1
ATOM 2043 C C . PRO A 1 251 ? -1.624 -1.120 4.373 1.00 80.19 251 PRO A C 1
ATOM 2045 O O . PRO A 1 251 ? -1.826 -2.312 4.169 1.00 80.19 251 PRO A O 1
ATOM 2048 N N . ASN A 1 252 ? -2.174 -0.187 3.599 1.00 85.00 252 ASN A N 1
ATOM 2049 C CA . ASN A 1 252 ? -3.171 -0.439 2.552 1.00 85.00 252 ASN A CA 1
ATOM 2050 C C . ASN A 1 252 ? -2.581 -0.328 1.150 1.00 85.00 252 ASN A C 1
ATOM 2052 O O . ASN A 1 252 ? -3.012 0.501 0.3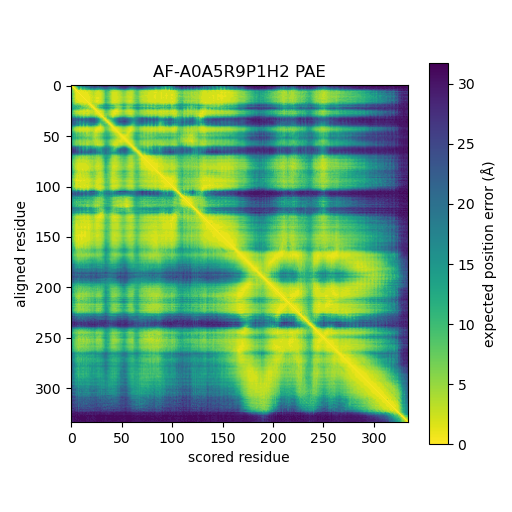39 1.00 85.00 252 ASN A O 1
ATOM 2056 N N . PHE A 1 253 ? -1.585 -1.157 0.864 1.00 92.06 253 PHE A N 1
ATOM 2057 C CA . PHE A 1 253 ? -1.086 -1.274 -0.494 1.00 92.06 253 PHE A CA 1
ATOM 2058 C C . PHE A 1 253 ? -2.047 -2.086 -1.353 1.00 92.06 253 PHE A C 1
ATOM 2060 O O . PHE A 1 253 ? -2.648 -3.069 -0.911 1.00 92.06 253 PHE A O 1
ATOM 2067 N N . PHE A 1 254 ? -2.199 -1.667 -2.601 1.00 94.00 254 PHE A N 1
ATOM 2068 C CA . PHE A 1 254 ? -2.979 -2.401 -3.582 1.00 94.00 254 PHE A CA 1
ATOM 2069 C C . PHE A 1 254 ? -2.389 -2.248 -4.978 1.00 94.00 254 PHE A C 1
ATOM 2071 O O . PHE A 1 254 ? -1.710 -1.267 -5.279 1.00 94.00 254 PHE A O 1
ATOM 2078 N N . ILE A 1 255 ? -2.704 -3.209 -5.837 1.00 95.94 255 ILE A N 1
ATOM 2079 C CA . ILE A 1 255 ? -2.432 -3.153 -7.271 1.00 95.94 255 ILE A CA 1
ATOM 2080 C C . ILE A 1 255 ? -3.741 -3.230 -8.053 1.00 95.94 255 ILE A C 1
ATOM 2082 O O . ILE A 1 255 ? -4.757 -3.742 -7.565 1.00 95.94 255 ILE A O 1
ATOM 2086 N N . SER A 1 256 ? -3.712 -2.736 -9.284 1.00 94.56 256 SER A N 1
ATOM 2087 C CA . SER A 1 256 ? -4.766 -3.016 -10.257 1.00 94.56 256 SER A CA 1
ATOM 2088 C C . SER A 1 256 ? -4.623 -4.452 -10.786 1.00 94.56 256 SER A C 1
ATOM 2090 O O . SER A 1 256 ? -3.494 -4.925 -10.920 1.00 94.56 256 SER A O 1
ATOM 2092 N N . PRO A 1 257 ? -5.719 -5.145 -11.150 1.00 93.69 257 PRO A N 1
ATOM 2093 C CA . PRO A 1 257 ? -5.644 -6.480 -11.750 1.00 93.69 257 PRO A CA 1
ATOM 2094 C C . PRO A 1 257 ? -4.767 -6.547 -13.010 1.00 93.69 257 PRO A C 1
ATOM 2096 O O . PRO A 1 257 ? -4.114 -7.554 -13.239 1.00 93.69 257 PRO A O 1
ATOM 2099 N N . GLU A 1 258 ? -4.678 -5.460 -13.786 1.00 94.00 258 GLU A N 1
ATOM 2100 C CA . GLU A 1 258 ? -3.790 -5.348 -14.961 1.00 94.00 258 GLU A CA 1
ATOM 2101 C C . GLU A 1 258 ? -2.290 -5.451 -14.629 1.00 94.00 258 GLU A C 1
ATOM 2103 O O . GLU A 1 258 ? -1.472 -5.675 -15.517 1.00 94.00 258 GLU A O 1
ATOM 2108 N N . ASN A 1 259 ? -1.922 -5.253 -13.362 1.00 95.25 259 ASN A N 1
ATOM 2109 C CA . ASN A 1 259 ? -0.553 -5.353 -12.868 1.00 95.25 259 ASN A CA 1
ATOM 2110 C C . ASN A 1 259 ? -0.255 -6.721 -12.237 1.00 95.25 259 ASN A C 1
ATOM 2112 O O . ASN A 1 259 ? 0.850 -6.928 -11.742 1.00 95.25 259 ASN A O 1
ATOM 2116 N N . LEU A 1 260 ? -1.208 -7.657 -12.242 1.00 95.12 260 LEU A N 1
ATOM 2117 C CA . LEU A 1 260 ? -0.965 -9.039 -11.846 1.00 95.12 260 LEU A CA 1
ATOM 2118 C C . LEU A 1 260 ? -0.293 -9.776 -13.010 1.00 95.12 260 LEU A C 1
ATOM 2120 O O . LEU A 1 260 ? -0.905 -9.971 -14.056 1.00 95.12 260 LEU A O 1
ATOM 2124 N N . MET A 1 261 ? 0.967 -10.172 -12.834 1.00 94.69 261 MET A N 1
ATOM 2125 C CA . MET A 1 261 ? 1.713 -10.910 -13.856 1.00 94.69 261 MET A CA 1
ATOM 2126 C C . MET A 1 261 ? 1.535 -12.417 -13.694 1.00 94.69 261 MET A C 1
ATOM 2128 O O . MET A 1 261 ? 1.247 -13.113 -14.664 1.00 94.69 261 MET A O 1
ATOM 2132 N N . VAL A 1 262 ? 1.691 -12.913 -12.467 1.00 94.94 262 VAL A N 1
ATOM 2133 C CA . VAL A 1 262 ? 1.449 -14.318 -12.131 1.00 94.94 262 VAL A CA 1
ATOM 2134 C C . VAL A 1 262 ? 0.631 -14.391 -10.862 1.00 94.94 262 VAL A C 1
ATOM 2136 O O . VAL A 1 262 ? 0.985 -13.769 -9.858 1.00 94.94 262 VAL A O 1
ATOM 2139 N N . ASP A 1 263 ? -0.434 -15.183 -10.922 1.00 93.50 263 ASP A N 1
ATOM 2140 C CA . ASP A 1 263 ? -1.199 -15.569 -9.749 1.00 93.50 263 ASP A CA 1
ATOM 2141 C C . ASP A 1 263 ? -0.700 -16.904 -9.177 1.00 93.50 263 ASP A C 1
ATOM 2143 O O . ASP A 1 263 ? -0.244 -17.760 -9.934 1.00 93.50 263 ASP A O 1
ATOM 2147 N N . HIS A 1 264 ? -0.789 -17.085 -7.857 1.00 90.94 264 HIS A N 1
ATOM 2148 C CA . HIS A 1 264 ? -0.280 -18.264 -7.141 1.00 90.94 264 HIS A CA 1
ATOM 2149 C C . HIS A 1 264 ? 1.196 -18.583 -7.443 1.00 90.94 264 HIS A C 1
ATOM 2151 O O . HIS A 1 264 ? 1.576 -19.735 -7.657 1.00 90.94 264 HIS A O 1
ATOM 2157 N N . ALA A 1 265 ? 2.040 -17.555 -7.468 1.00 89.88 265 ALA A N 1
ATOM 2158 C CA . ALA A 1 265 ? 3.467 -17.714 -7.691 1.00 89.88 265 ALA A CA 1
ATOM 2159 C C . ALA A 1 265 ? 4.158 -18.370 -6.488 1.00 89.88 265 ALA A C 1
ATOM 2161 O O . ALA A 1 265 ? 3.825 -18.090 -5.339 1.00 89.88 265 ALA A O 1
ATOM 2162 N N . ASP A 1 266 ? 5.176 -19.182 -6.746 1.00 84.81 266 ASP A N 1
ATOM 2163 C CA . ASP A 1 266 ? 6.171 -19.548 -5.745 1.00 84.81 266 ASP A CA 1
ATOM 2164 C C . ASP A 1 266 ? 7.423 -18.661 -5.889 1.00 84.81 266 ASP A C 1
ATOM 2166 O O . ASP A 1 266 ? 7.557 -17.862 -6.826 1.00 84.81 266 ASP A O 1
ATOM 2170 N N . ASN A 1 267 ? 8.359 -18.793 -4.947 1.00 75.94 267 ASN A N 1
ATOM 2171 C CA . ASN A 1 267 ? 9.605 -18.023 -4.974 1.00 75.94 267 ASN A CA 1
ATOM 2172 C C . ASN A 1 267 ? 10.440 -18.314 -6.235 1.00 75.94 267 ASN A C 1
ATOM 2174 O O . ASN A 1 267 ? 11.153 -17.437 -6.718 1.00 75.94 267 ASN A O 1
ATOM 2178 N N . TYR A 1 268 ? 10.335 -19.522 -6.794 1.00 85.69 268 TYR A N 1
ATOM 2179 C CA . TYR A 1 268 ? 11.088 -19.926 -7.978 1.00 85.69 268 TYR A CA 1
ATOM 2180 C C . TYR A 1 268 ? 10.591 -19.215 -9.245 1.00 85.69 268 TYR A C 1
ATOM 2182 O O . TYR A 1 268 ? 11.400 -18.737 -10.043 1.00 85.69 268 TYR A O 1
ATOM 2190 N N . ILE A 1 269 ? 9.273 -19.089 -9.417 1.00 87.31 269 ILE A N 1
ATOM 2191 C CA . ILE A 1 269 ? 8.651 -18.414 -10.561 1.00 87.31 269 ILE A CA 1
ATOM 2192 C C . ILE A 1 269 ? 9.066 -16.942 -10.613 1.00 87.31 269 ILE A C 1
ATOM 2194 O O . ILE A 1 269 ? 9.454 -16.460 -11.679 1.00 87.31 269 ILE A O 1
ATOM 2198 N N . GLY A 1 270 ? 9.032 -16.245 -9.471 1.00 83.19 270 GLY A N 1
ATOM 2199 C CA . GLY A 1 270 ? 9.450 -14.844 -9.381 1.00 83.19 270 GLY A CA 1
ATOM 2200 C C . GLY A 1 270 ? 10.891 -14.642 -9.853 1.00 83.19 270 GLY A C 1
ATOM 2201 O O . GLY A 1 270 ? 11.140 -13.844 -10.758 1.00 83.19 270 GLY A O 1
ATOM 2202 N N . SER A 1 271 ? 11.828 -15.426 -9.312 1.00 83.50 271 SER A N 1
ATOM 2203 C CA . SER A 1 271 ? 13.243 -15.359 -9.696 1.00 83.50 271 SER A CA 1
ATOM 2204 C C . SER A 1 271 ? 13.482 -15.734 -11.160 1.00 83.50 271 SER A C 1
ATOM 2206 O O . SER A 1 271 ? 14.265 -15.079 -11.844 1.00 83.50 271 SER A O 1
ATOM 2208 N N . LYS A 1 272 ? 12.796 -16.760 -11.679 1.00 89.25 272 LYS A N 1
ATOM 2209 C CA . LYS A 1 272 ? 12.965 -17.197 -13.071 1.00 89.25 272 LYS A CA 1
ATOM 2210 C C . LYS A 1 272 ? 12.474 -16.149 -14.070 1.00 89.25 272 LYS A C 1
ATOM 2212 O O . LYS A 1 272 ? 13.152 -15.908 -15.066 1.00 89.25 272 LYS A O 1
ATOM 2217 N N . LEU A 1 273 ? 11.327 -15.520 -13.806 1.00 87.81 273 LEU A N 1
ATOM 2218 C CA . LEU A 1 273 ? 10.816 -14.427 -14.637 1.00 87.81 273 LEU A CA 1
ATOM 2219 C C . LEU A 1 273 ? 11.750 -13.222 -14.601 1.00 87.81 273 LEU A C 1
ATOM 2221 O O . LEU A 1 273 ? 12.038 -12.639 -15.644 1.00 87.81 273 LEU A O 1
ATOM 2225 N N . HIS A 1 274 ? 12.247 -12.870 -13.417 1.00 85.06 274 HIS A N 1
ATOM 2226 C CA . HIS A 1 274 ? 13.204 -11.783 -13.270 1.00 85.06 274 HIS A CA 1
ATOM 2227 C C . HIS A 1 274 ? 14.480 -12.036 -14.100 1.00 85.06 274 HIS A C 1
ATOM 2229 O O . HIS A 1 274 ? 14.863 -11.180 -14.898 1.00 85.06 274 HIS A O 1
ATOM 2235 N N . ASN A 1 275 ? 15.057 -13.241 -14.027 1.00 85.88 275 ASN A N 1
ATOM 2236 C CA . ASN A 1 275 ? 16.236 -13.617 -14.818 1.00 85.88 275 ASN A CA 1
ATOM 2237 C C . ASN A 1 275 ? 15.978 -13.581 -16.332 1.00 85.88 275 ASN A C 1
ATOM 2239 O O . ASN A 1 275 ? 16.775 -13.007 -17.071 1.00 85.88 275 ASN A O 1
ATOM 2243 N N . LEU A 1 276 ? 14.848 -14.134 -16.790 1.00 87.06 276 LEU A N 1
ATOM 2244 C CA . LEU A 1 276 ? 14.474 -14.135 -18.210 1.00 87.06 276 LEU A CA 1
ATOM 2245 C C . LEU A 1 276 ? 14.416 -12.713 -18.787 1.00 87.06 276 LEU A C 1
ATOM 2247 O O . LEU A 1 276 ? 14.882 -12.463 -19.896 1.00 87.06 276 LEU A O 1
ATOM 2251 N N . HIS A 1 277 ? 13.861 -11.764 -18.034 1.00 82.69 277 HIS A N 1
ATOM 2252 C CA . HIS A 1 277 ? 13.780 -10.379 -18.492 1.00 82.69 277 HIS A CA 1
ATOM 2253 C C . HIS A 1 277 ? 15.127 -9.654 -18.472 1.00 82.69 277 HIS A C 1
ATOM 2255 O O . HIS A 1 277 ? 15.364 -8.803 -19.328 1.00 82.69 277 HIS A O 1
ATOM 2261 N N . SER A 1 278 ? 16.011 -9.983 -17.530 1.00 80.75 278 SER A N 1
ATOM 2262 C CA . SER A 1 278 ? 17.384 -9.467 -17.530 1.00 80.75 278 SER A CA 1
ATOM 2263 C C . SER A 1 278 ? 18.157 -9.931 -18.772 1.00 80.75 278 SER A C 1
ATOM 2265 O O . SER A 1 278 ? 18.877 -9.140 -19.379 1.00 80.75 278 SER A O 1
ATOM 2267 N N . GLU A 1 279 ? 17.958 -11.176 -19.213 1.00 84.25 279 GLU A N 1
ATOM 2268 C CA . GLU A 1 279 ? 18.519 -11.682 -20.475 1.00 84.25 279 GLU A CA 1
ATOM 2269 C C . GLU A 1 279 ? 17.925 -10.974 -21.706 1.00 84.25 279 GLU A C 1
ATOM 2271 O O . GLU A 1 279 ? 18.666 -10.600 -22.617 1.00 84.25 279 GLU A O 1
ATOM 2276 N N . GLU A 1 280 ? 16.609 -10.722 -21.725 1.00 84.31 280 GLU A N 1
ATOM 2277 C CA . GLU A 1 280 ? 15.945 -9.989 -22.818 1.00 84.31 280 GLU A CA 1
ATOM 2278 C C . GLU A 1 280 ? 16.496 -8.561 -22.972 1.00 84.31 280 GLU A C 1
ATOM 2280 O O . GLU A 1 280 ? 16.686 -8.079 -24.090 1.00 84.31 280 GLU A O 1
ATOM 2285 N N . GLU A 1 281 ? 16.780 -7.872 -21.864 1.00 82.00 281 GLU A N 1
ATOM 2286 C CA . GLU A 1 281 ? 17.351 -6.522 -21.881 1.00 82.00 281 GLU A CA 1
ATOM 2287 C C . GLU A 1 281 ? 18.777 -6.496 -22.455 1.00 82.00 281 GLU A C 1
ATOM 2289 O O . GLU A 1 281 ? 19.131 -5.588 -23.223 1.00 82.00 281 GLU A O 1
ATOM 2294 N N . LEU A 1 282 ? 19.579 -7.514 -22.124 1.00 84.81 282 LEU A N 1
ATOM 2295 C CA . LEU A 1 282 ? 20.917 -7.697 -22.681 1.00 84.81 282 LEU A CA 1
ATOM 2296 C C . LEU A 1 282 ? 20.858 -7.985 -24.188 1.00 84.81 282 LEU A C 1
ATOM 2298 O O . LEU A 1 282 ? 21.584 -7.337 -24.944 1.00 84.81 282 LEU A O 1
ATOM 2302 N N . ASP A 1 283 ? 19.969 -8.875 -24.645 1.00 88.19 283 ASP A N 1
ATOM 2303 C CA . ASP A 1 283 ? 19.777 -9.152 -26.081 1.00 88.19 283 ASP A CA 1
ATOM 2304 C C . ASP A 1 283 ? 19.275 -7.906 -26.832 1.00 88.19 283 ASP A C 1
ATOM 2306 O O . ASP A 1 283 ? 19.803 -7.547 -27.887 1.00 88.19 283 ASP A O 1
ATOM 2310 N N . PHE A 1 284 ? 18.314 -7.171 -26.262 1.00 87.88 284 PHE A N 1
ATOM 2311 C CA . PHE A 1 284 ? 17.812 -5.923 -26.844 1.00 87.88 284 PHE A CA 1
ATOM 2312 C C . PHE A 1 284 ? 18.931 -4.891 -27.039 1.00 87.88 284 PHE A C 1
ATOM 2314 O O . PHE A 1 284 ? 19.063 -4.312 -28.123 1.00 87.88 284 PHE A O 1
ATOM 2321 N N . SER A 1 285 ? 19.772 -4.694 -26.021 1.00 87.75 285 SER A N 1
ATOM 2322 C CA . SER A 1 285 ? 20.904 -3.764 -26.089 1.00 87.75 285 SER A CA 1
ATOM 2323 C C . SER A 1 285 ? 22.001 -4.250 -27.044 1.00 87.75 285 SER A C 1
ATOM 2325 O O . SER A 1 285 ? 22.580 -3.439 -27.772 1.00 87.75 285 SER A O 1
ATOM 2327 N N . ALA A 1 286 ? 22.257 -5.560 -27.115 1.00 89.12 286 ALA A N 1
ATOM 2328 C CA . ALA A 1 286 ? 23.219 -6.147 -28.046 1.00 89.12 286 ALA A CA 1
ATOM 2329 C C . ALA A 1 286 ? 22.794 -5.943 -29.510 1.00 89.12 286 ALA A C 1
ATOM 2331 O O . ALA A 1 286 ? 23.585 -5.459 -30.323 1.00 89.12 286 ALA A O 1
ATOM 2332 N N . ARG A 1 287 ? 21.525 -6.214 -29.840 1.00 89.62 287 ARG A N 1
ATOM 2333 C CA . ARG A 1 287 ? 20.973 -5.972 -31.185 1.00 89.62 287 ARG A CA 1
ATOM 2334 C C . ARG A 1 287 ? 20.984 -4.494 -31.546 1.00 89.62 287 ARG A C 1
ATOM 2336 O O . ARG A 1 287 ? 21.386 -4.131 -32.651 1.00 89.62 287 ARG A O 1
ATOM 2343 N N . ALA A 1 288 ? 20.582 -3.629 -30.616 1.00 88.50 288 ALA A N 1
ATOM 2344 C CA . ALA A 1 288 ? 20.652 -2.189 -30.825 1.00 88.50 288 ALA A CA 1
ATOM 2345 C C . ALA A 1 288 ? 22.093 -1.729 -31.085 1.00 88.50 288 ALA A C 1
ATOM 2347 O O . ALA A 1 288 ? 22.320 -0.921 -31.980 1.00 88.50 288 ALA A O 1
ATOM 2348 N N . THR A 1 289 ? 23.070 -2.283 -30.365 1.00 89.50 289 THR A N 1
ATOM 2349 C CA . THR A 1 289 ? 24.494 -1.984 -30.557 1.00 89.50 289 THR A CA 1
ATOM 2350 C C . THR A 1 289 ? 25.000 -2.426 -31.930 1.00 89.50 289 THR A C 1
ATOM 2352 O O . THR A 1 289 ? 25.706 -1.652 -32.579 1.00 89.50 289 THR A O 1
ATOM 2355 N N . ASP A 1 290 ? 24.639 -3.621 -32.409 1.00 91.31 290 ASP A N 1
ATOM 2356 C CA . ASP A 1 290 ? 25.020 -4.093 -33.751 1.00 91.31 290 ASP A CA 1
ATOM 2357 C C . ASP A 1 290 ? 24.486 -3.160 -34.849 1.00 91.31 290 ASP A C 1
ATOM 2359 O O . ASP A 1 290 ? 25.237 -2.698 -35.711 1.00 91.31 290 ASP A O 1
ATOM 2363 N N . HIS A 1 291 ? 23.202 -2.803 -34.781 1.00 89.88 291 HIS A N 1
ATOM 2364 C CA . HIS A 1 291 ? 22.600 -1.895 -35.755 1.00 89.88 291 HIS A CA 1
ATOM 2365 C C . HIS A 1 291 ? 23.157 -0.470 -35.648 1.00 89.88 291 HIS A C 1
ATOM 2367 O O . HIS A 1 291 ? 23.480 0.139 -36.670 1.00 89.88 291 HIS A O 1
ATOM 2373 N N . MET A 1 292 ? 23.347 0.055 -34.436 1.00 89.44 292 MET A N 1
ATOM 2374 C CA . MET A 1 292 ? 23.923 1.390 -34.245 1.00 89.44 292 MET A CA 1
ATOM 2375 C C . MET A 1 292 ? 25.380 1.466 -34.693 1.00 89.44 292 MET A C 1
ATOM 2377 O O . MET A 1 292 ? 25.786 2.486 -35.241 1.00 89.44 292 MET A O 1
ATOM 2381 N N . SER A 1 293 ? 26.142 0.376 -34.582 1.00 88.81 293 SER A N 1
ATOM 2382 C CA . SER A 1 293 ? 27.506 0.305 -35.123 1.00 88.81 293 SER A CA 1
ATOM 2383 C C . SER A 1 293 ? 27.551 0.467 -36.648 1.00 88.81 293 SER A C 1
ATOM 2385 O O . SER A 1 293 ? 28.576 0.882 -37.181 1.00 88.81 293 SER A O 1
ATOM 2387 N N . LYS A 1 294 ? 26.448 0.176 -37.352 1.00 89.38 294 LYS A N 1
ATOM 2388 C CA . LYS A 1 294 ? 26.308 0.364 -38.807 1.00 89.38 294 LYS A CA 1
ATOM 2389 C C . LYS A 1 294 ? 25.784 1.760 -39.162 1.00 89.38 294 LYS A C 1
ATOM 2391 O O . LYS A 1 294 ? 26.190 2.326 -40.170 1.00 89.38 294 LYS A O 1
ATOM 2396 N N . ILE A 1 295 ? 24.902 2.320 -38.332 1.00 87.06 295 ILE A N 1
ATOM 2397 C CA . ILE A 1 295 ? 24.253 3.620 -38.567 1.00 87.06 295 ILE A CA 1
ATOM 2398 C C . ILE A 1 295 ? 25.180 4.793 -38.226 1.00 87.06 295 ILE A C 1
ATOM 2400 O O . ILE A 1 295 ? 25.271 5.739 -39.005 1.00 87.06 295 ILE A O 1
ATOM 2404 N N . VAL A 1 296 ? 25.884 4.736 -37.091 1.00 88.38 296 VAL A N 1
ATOM 2405 C CA . VAL A 1 296 ? 26.731 5.842 -36.609 1.00 88.38 296 VAL A CA 1
ATOM 2406 C C . VAL A 1 296 ? 27.769 6.281 -37.655 1.00 88.38 296 VAL A C 1
ATOM 2408 O O . VAL A 1 296 ? 27.834 7.478 -37.930 1.00 88.38 296 VAL A O 1
ATOM 2411 N N . PRO A 1 297 ? 28.521 5.378 -38.322 1.00 88.25 297 PRO A N 1
ATOM 2412 C CA . PRO A 1 297 ? 29.462 5.782 -39.370 1.00 88.25 297 PRO A CA 1
ATOM 2413 C C . PRO A 1 297 ? 28.801 6.511 -40.547 1.00 88.25 297 PRO A C 1
ATOM 2415 O O . PRO A 1 297 ? 29.371 7.463 -41.076 1.00 88.25 297 PRO A O 1
ATOM 2418 N N . LEU A 1 298 ? 27.589 6.104 -40.939 1.00 88.00 298 LEU A N 1
ATOM 2419 C CA . LEU A 1 298 ? 26.843 6.760 -42.015 1.00 88.00 298 LEU A CA 1
ATOM 2420 C C . LEU A 1 298 ? 26.430 8.173 -41.606 1.00 88.00 298 LEU A C 1
ATOM 2422 O O . LEU A 1 298 ? 26.628 9.115 -42.372 1.00 88.00 298 LEU A O 1
ATOM 2426 N N . MET A 1 299 ? 25.925 8.334 -40.382 1.00 86.44 299 MET A N 1
ATOM 2427 C CA . MET A 1 299 ? 25.568 9.644 -39.839 1.00 86.44 299 MET A CA 1
ATOM 2428 C C . MET A 1 299 ? 26.784 10.582 -39.783 1.00 86.44 299 MET A C 1
ATOM 2430 O O . MET A 1 299 ? 26.683 11.731 -40.209 1.00 86.44 299 MET A O 1
ATOM 2434 N N . LEU A 1 300 ? 27.947 10.077 -39.357 1.00 87.12 300 LEU A N 1
ATOM 2435 C CA . LEU A 1 300 ? 29.202 10.836 -39.358 1.00 87.12 300 LEU A CA 1
ATOM 2436 C C . LEU A 1 300 ? 29.634 11.238 -40.771 1.00 87.12 300 LEU A C 1
ATOM 2438 O O . LEU A 1 300 ? 29.989 12.391 -40.994 1.00 87.12 300 LEU A O 1
ATOM 2442 N N . SER A 1 301 ? 29.563 10.318 -41.738 1.00 88.38 301 SER A N 1
ATOM 2443 C CA . SER A 1 301 ? 29.923 10.617 -43.130 1.00 88.38 301 SER A CA 1
ATOM 2444 C C . SER A 1 301 ? 29.030 11.699 -43.744 1.00 88.38 301 SER A C 1
ATOM 2446 O O . SER A 1 301 ? 29.521 12.598 -44.423 1.00 88.38 301 SER A O 1
ATOM 2448 N N . MET A 1 302 ? 27.730 11.656 -43.443 1.00 87.31 302 MET A N 1
ATOM 2449 C CA . MET A 1 302 ? 26.766 12.657 -43.886 1.00 87.31 302 MET A CA 1
ATOM 2450 C C . MET A 1 302 ? 27.052 14.022 -43.253 1.00 87.31 302 MET A C 1
ATOM 2452 O O . MET A 1 302 ? 27.013 15.031 -43.949 1.00 87.31 302 MET A O 1
ATOM 2456 N N . HIS A 1 303 ? 27.371 14.062 -41.957 1.00 87.56 303 HIS A N 1
ATOM 2457 C CA . HIS A 1 303 ? 27.724 15.304 -41.274 1.00 87.56 303 HIS A CA 1
ATOM 2458 C C . HIS A 1 303 ? 28.990 15.943 -41.859 1.00 87.56 303 HIS A C 1
ATOM 2460 O O . HIS A 1 303 ? 28.965 17.116 -42.216 1.00 87.56 303 HIS A O 1
ATOM 2466 N N . LEU A 1 304 ? 30.053 15.157 -42.067 1.00 88.50 304 LEU A N 1
ATOM 2467 C CA . LEU A 1 304 ? 31.294 15.649 -42.675 1.00 88.50 304 LEU A CA 1
ATOM 2468 C C . LEU A 1 304 ? 31.075 16.200 -44.092 1.00 88.50 304 LEU A C 1
ATOM 2470 O O . LEU A 1 304 ? 31.665 17.215 -44.452 1.00 88.50 304 LEU A O 1
ATOM 2474 N N . ALA A 1 305 ? 30.221 15.558 -44.894 1.00 88.94 305 ALA A N 1
ATOM 2475 C CA . ALA A 1 305 ? 29.881 16.050 -46.229 1.00 88.94 305 ALA A CA 1
ATOM 2476 C C . ALA A 1 305 ? 29.131 17.395 -46.178 1.00 88.94 305 ALA A C 1
ATOM 2478 O O . ALA A 1 305 ? 29.411 18.288 -46.978 1.00 88.94 305 ALA A O 1
ATOM 2479 N N . LEU A 1 306 ? 28.210 17.560 -45.222 1.00 88.56 306 LEU A N 1
ATOM 2480 C CA . LEU A 1 306 ? 27.490 18.820 -45.013 1.00 88.56 306 LEU A CA 1
ATOM 2481 C C . LEU A 1 306 ? 28.422 19.939 -44.527 1.00 88.56 306 LEU A C 1
ATOM 2483 O O . LEU A 1 306 ? 28.311 21.067 -45.006 1.00 88.56 306 LEU A O 1
ATOM 2487 N N . ASP A 1 307 ? 29.374 19.6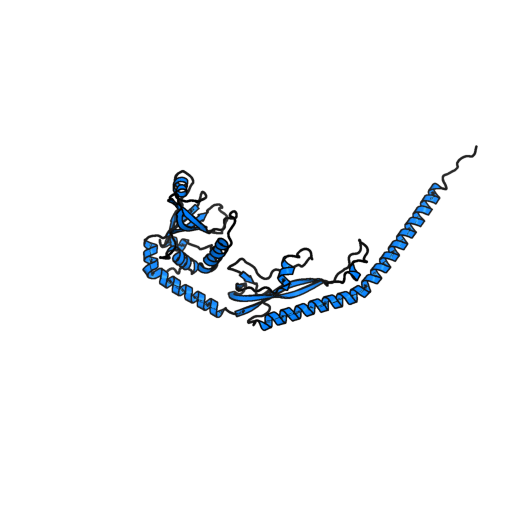32 -43.645 1.00 88.06 307 ASP A N 1
ATOM 2488 C CA . ASP A 1 307 ? 30.376 20.597 -43.182 1.00 88.06 307 ASP A CA 1
ATOM 2489 C C . ASP A 1 307 ? 31.306 21.044 -44.315 1.00 88.06 307 ASP A C 1
ATOM 2491 O O . ASP A 1 307 ? 31.564 22.238 -44.472 1.00 88.06 307 ASP A O 1
ATOM 2495 N N . GLN A 1 308 ? 31.757 20.111 -45.161 1.00 89.56 308 GLN A N 1
ATOM 2496 C CA . GLN A 1 308 ? 32.537 20.439 -46.359 1.00 89.56 308 GLN A CA 1
ATOM 2497 C C . GLN A 1 308 ? 31.749 21.333 -47.322 1.00 89.56 308 GLN A C 1
ATOM 2499 O O . GLN A 1 308 ? 32.291 22.306 -47.848 1.00 89.56 308 GLN A O 1
ATOM 2504 N N . GLN A 1 309 ? 30.461 21.043 -47.530 1.00 91.19 309 GLN A N 1
ATOM 2505 C CA . GLN A 1 309 ? 29.592 21.864 -48.371 1.00 91.19 309 GLN A CA 1
ATOM 2506 C C . GLN A 1 309 ? 29.409 23.275 -47.794 1.00 91.19 309 GLN A C 1
ATOM 2508 O O . GLN A 1 309 ? 29.435 24.253 -48.542 1.00 91.19 309 GLN A O 1
ATOM 2513 N N . LYS A 1 310 ? 29.251 23.393 -46.471 1.00 90.88 310 LYS A N 1
ATOM 2514 C CA . LYS A 1 310 ? 29.148 24.682 -45.781 1.00 90.88 310 LYS A CA 1
ATOM 2515 C C . LYS A 1 310 ? 30.435 25.496 -45.920 1.00 90.88 310 LYS A C 1
ATOM 2517 O O . LYS A 1 310 ? 30.355 26.662 -46.292 1.00 90.88 310 LYS A O 1
ATOM 2522 N N . ALA A 1 311 ? 31.598 24.886 -45.697 1.00 88.56 311 ALA A N 1
ATOM 2523 C CA . ALA A 1 311 ? 32.890 25.550 -45.866 1.00 88.56 311 ALA A CA 1
ATOM 2524 C C . ALA A 1 311 ? 33.091 26.047 -47.310 1.00 88.56 311 ALA A C 1
ATOM 2526 O O . ALA A 1 311 ? 33.451 27.202 -47.522 1.00 88.56 311 ALA A O 1
ATOM 2527 N N . GLY A 1 312 ? 32.760 25.220 -48.310 1.00 90.56 312 GLY A N 1
ATOM 2528 C CA . GLY A 1 312 ? 32.820 25.626 -49.718 1.00 90.56 312 GLY A CA 1
ATOM 2529 C C . GLY A 1 312 ? 31.883 26.793 -50.050 1.00 90.56 312 GLY A C 1
ATOM 2530 O O . GLY A 1 312 ? 32.265 27.708 -50.778 1.00 90.56 312 GLY A O 1
ATOM 2531 N N . LEU A 1 313 ? 30.673 26.808 -49.479 1.00 89.69 313 LEU A N 1
ATOM 2532 C CA . LEU A 1 313 ? 29.747 27.932 -49.623 1.00 89.69 313 LEU A CA 1
ATOM 2533 C C . LEU A 1 313 ? 30.293 29.208 -48.964 1.00 89.69 313 LEU A C 1
ATOM 2535 O O . LEU A 1 313 ? 30.160 30.288 -49.536 1.00 89.69 313 LEU A O 1
ATOM 2539 N N . GLU A 1 314 ? 30.900 29.105 -47.780 1.00 90.69 314 GLU A N 1
ATOM 2540 C CA . GLU A 1 314 ? 31.516 30.236 -47.077 1.00 90.69 314 GLU A CA 1
ATOM 2541 C C . GLU A 1 314 ? 32.688 30.831 -47.868 1.00 90.69 314 GLU A C 1
ATOM 2543 O O . GLU A 1 314 ? 32.768 32.055 -48.004 1.00 90.69 314 GLU A O 1
ATOM 2548 N N . ASP A 1 315 ? 33.546 29.988 -48.448 1.00 88.75 315 ASP A N 1
ATOM 2549 C CA . ASP A 1 315 ? 34.657 30.418 -49.300 1.00 88.75 315 ASP A CA 1
ATOM 2550 C C . ASP A 1 315 ? 34.154 31.101 -50.578 1.00 88.75 315 ASP A C 1
ATOM 2552 O O . ASP A 1 315 ? 34.573 32.221 -50.878 1.00 88.75 315 ASP A O 1
ATOM 2556 N N . MET A 1 316 ? 33.178 30.504 -51.273 1.00 86.19 316 MET A N 1
ATOM 2557 C CA . MET A 1 316 ? 32.534 31.130 -52.435 1.00 86.19 316 MET A CA 1
ATOM 2558 C C . MET A 1 316 ? 31.879 32.467 -52.080 1.00 86.19 316 MET A C 1
ATOM 2560 O O . MET A 1 316 ? 31.963 33.433 -52.836 1.00 86.19 316 MET A O 1
ATOM 2564 N N . THR A 1 317 ? 31.217 32.544 -50.925 1.00 86.75 317 THR A N 1
ATOM 2565 C CA . THR A 1 317 ? 30.567 33.776 -50.463 1.00 86.75 317 THR A CA 1
ATOM 2566 C C . THR A 1 317 ? 31.611 34.851 -50.163 1.00 86.75 317 THR A C 1
ATOM 2568 O O . THR A 1 317 ? 31.431 36.007 -50.548 1.00 86.75 317 THR A O 1
ATOM 2571 N N . ARG A 1 318 ? 32.733 34.485 -49.529 1.00 88.31 318 ARG A N 1
ATOM 2572 C CA . ARG A 1 318 ? 33.858 35.391 -49.267 1.00 88.31 318 ARG A CA 1
ATOM 2573 C C . ARG A 1 318 ? 34.476 35.905 -50.565 1.00 88.31 318 ARG A C 1
ATOM 2575 O O . ARG A 1 318 ? 34.710 37.107 -50.671 1.00 88.31 318 ARG A O 1
ATOM 2582 N N . GLU A 1 319 ? 34.696 35.031 -51.543 1.00 82.94 319 GLU A N 1
ATOM 2583 C CA . GLU A 1 319 ? 35.211 35.399 -52.865 1.00 82.94 319 GLU A CA 1
ATOM 2584 C C . GLU A 1 319 ? 34.242 36.335 -53.602 1.00 82.94 319 GLU A C 1
ATOM 2586 O O . GLU A 1 319 ? 34.653 37.378 -54.108 1.00 82.94 319 GLU A O 1
ATOM 2591 N N . MET A 1 320 ? 32.935 36.045 -53.590 1.00 82.00 320 MET A N 1
ATOM 2592 C CA . MET A 1 320 ? 31.929 36.941 -54.173 1.00 82.00 320 MET A CA 1
ATOM 2593 C C . MET A 1 320 ? 31.938 38.326 -53.509 1.00 82.00 320 MET A C 1
ATOM 2595 O O . MET A 1 320 ? 31.947 39.335 -54.212 1.00 82.00 320 MET A O 1
ATOM 2599 N N . ILE A 1 321 ? 31.989 38.405 -52.175 1.00 81.94 321 ILE A N 1
ATOM 2600 C CA . ILE A 1 321 ? 32.085 39.682 -51.444 1.00 81.94 321 ILE A CA 1
ATOM 2601 C C . ILE A 1 321 ? 33.381 40.432 -51.802 1.00 81.94 321 ILE A C 1
ATOM 2603 O O . ILE A 1 321 ? 33.356 41.651 -51.997 1.00 81.94 321 ILE A O 1
ATOM 2607 N N . GLN A 1 322 ? 34.512 39.730 -51.921 1.00 78.81 322 GLN A N 1
ATOM 2608 C CA . GLN A 1 322 ? 35.778 40.323 -52.364 1.00 78.81 322 GLN A CA 1
ATOM 2609 C C . GLN A 1 322 ? 35.686 40.858 -53.795 1.00 78.81 322 GLN A C 1
ATOM 2611 O O . GLN A 1 322 ? 36.151 41.961 -54.056 1.00 78.81 322 GLN A O 1
ATOM 2616 N N . ASN A 1 323 ? 35.007 40.157 -54.701 1.00 73.06 323 ASN A N 1
ATOM 2617 C CA . ASN A 1 323 ? 34.771 40.634 -56.063 1.00 73.06 323 ASN A CA 1
ATOM 2618 C C . ASN A 1 323 ? 33.884 41.893 -56.100 1.00 73.06 323 ASN A C 1
ATOM 2620 O O . ASN A 1 323 ? 34.138 42.796 -56.899 1.00 73.06 323 ASN A O 1
ATOM 2624 N N . PHE A 1 324 ? 32.897 42.011 -55.204 1.00 74.62 324 PHE A N 1
ATOM 2625 C CA . PHE A 1 324 ? 32.091 43.233 -55.061 1.00 74.62 324 PHE A CA 1
ATOM 2626 C C . PHE A 1 324 ? 32.865 44.410 -54.444 1.00 74.62 324 PHE A C 1
ATOM 2628 O O . PHE A 1 324 ? 32.576 45.561 -54.758 1.00 74.62 324 PHE A O 1
ATOM 2635 N N . THR A 1 325 ? 33.845 44.147 -53.577 1.00 62.78 325 THR A N 1
ATOM 2636 C CA . THR A 1 325 ? 34.632 45.187 -52.882 1.00 62.78 325 THR A CA 1
ATOM 2637 C C . THR A 1 325 ? 35.933 45.561 -53.603 1.00 62.78 325 THR A C 1
ATOM 2639 O O . THR A 1 325 ? 36.407 46.686 -53.457 1.00 62.78 325 THR A O 1
ATOM 2642 N N . GLY A 1 326 ? 36.487 44.659 -54.418 1.00 54.75 326 GLY A N 1
ATOM 2643 C CA . GLY A 1 326 ? 37.687 44.856 -55.236 1.00 54.75 326 GLY A CA 1
ATOM 2644 C C . GLY A 1 326 ? 37.424 45.569 -56.567 1.00 54.75 326 GLY A C 1
ATOM 2645 O O . GLY A 1 326 ? 38.311 46.252 -57.067 1.00 54.75 326 GLY A O 1
ATOM 2646 N N . ASN A 1 327 ? 36.194 45.505 -57.087 1.00 51.31 327 ASN A N 1
ATOM 2647 C CA . ASN A 1 327 ? 35.723 46.319 -58.214 1.00 51.31 327 ASN A CA 1
ATOM 2648 C C . ASN A 1 327 ? 34.882 47.512 -57.734 1.00 51.31 327 ASN A C 1
ATOM 2650 O O . ASN A 1 327 ? 33.786 47.776 -58.231 1.00 51.31 327 ASN A O 1
ATOM 2654 N N . GLY A 1 328 ? 35.406 48.256 -56.758 1.00 45.28 328 GLY A N 1
ATOM 2655 C CA . GLY A 1 328 ? 34.902 49.594 -56.460 1.00 45.28 328 GLY A CA 1
ATOM 2656 C C . GLY A 1 328 ? 35.143 50.528 -57.660 1.00 45.28 328 GLY A C 1
ATOM 2657 O O . GLY A 1 328 ? 36.241 50.515 -58.222 1.00 45.28 328 GLY A O 1
ATOM 2658 N N . PRO A 1 329 ? 34.154 51.334 -58.086 1.00 44.88 329 PRO A N 1
ATOM 2659 C CA . PRO A 1 329 ? 34.281 52.201 -59.252 1.00 44.88 329 PRO A CA 1
ATOM 2660 C C . PRO A 1 329 ? 35.409 53.223 -59.057 1.00 44.88 329 PRO A C 1
ATOM 2662 O O . PRO A 1 329 ? 35.414 53.974 -58.087 1.00 44.88 329 PRO A O 1
ATOM 2665 N N . GLY A 1 330 ? 36.352 53.232 -60.003 1.00 45.94 330 GLY A N 1
ATOM 2666 C CA . GLY A 1 330 ? 37.229 54.349 -60.364 1.00 45.94 330 GLY A CA 1
ATOM 2667 C C . GLY A 1 330 ? 37.734 55.248 -59.233 1.00 45.94 330 GLY A C 1
ATOM 2668 O O . GLY A 1 330 ? 37.188 56.325 -59.001 1.00 45.94 330 GLY A O 1
ATOM 2669 N N . LYS A 1 331 ? 38.890 54.909 -58.650 1.00 38.28 331 LYS A N 1
ATOM 2670 C CA . LYS A 1 331 ? 39.816 55.968 -58.229 1.00 38.28 331 LYS A CA 1
ATOM 2671 C C . LYS A 1 331 ? 40.351 56.635 -59.497 1.00 38.28 331 LYS A C 1
ATOM 2673 O O . LYS A 1 331 ? 41.111 56.020 -60.240 1.00 38.28 331 LYS A O 1
ATOM 2678 N N . LEU A 1 332 ? 39.920 57.872 -59.740 1.00 45.81 332 LEU A N 1
ATOM 2679 C CA . LEU A 1 332 ? 40.581 58.794 -60.660 1.00 45.81 332 LEU A CA 1
ATOM 2680 C C . LEU A 1 332 ? 42.062 58.879 -60.268 1.00 45.81 332 LEU A C 1
ATOM 2682 O O . LEU A 1 332 ? 42.384 59.141 -59.106 1.00 45.81 332 LEU A O 1
ATOM 2686 N N . ALA A 1 333 ? 42.940 58.599 -61.229 1.00 39.25 333 ALA A N 1
ATOM 2687 C CA . ALA A 1 333 ? 44.363 58.869 -61.096 1.00 39.25 333 ALA A CA 1
ATOM 2688 C C . ALA A 1 333 ? 44.589 60.389 -60.976 1.00 39.25 333 ALA A C 1
ATOM 2690 O O . ALA A 1 333 ? 43.825 61.145 -61.586 1.00 39.25 333 ALA A O 1
ATOM 2691 N N . PRO A 1 334 ? 45.594 60.846 -60.207 1.00 44.91 334 PRO A N 1
ATOM 2692 C CA . PRO A 1 334 ? 46.153 62.173 -60.425 1.00 44.91 334 PRO A CA 1
ATOM 2693 C C . PRO A 1 334 ? 46.824 62.277 -61.800 1.00 44.91 334 PRO A C 1
ATOM 2695 O O . PRO A 1 334 ? 47.382 61.254 -62.272 1.00 44.91 334 PRO A O 1
#

Sequence (334 aa):
MSKKKFTYPQLALCDWLFEANAPGLRFLTLYHGSWNSSRQDFTFHEITEKDENGLWIDRVLGNSSGMSTTDEDRQFMIDLTRRLGGSLAIDCQSLCNEGILTRRNYLSGGASVDEFSKKFVKFELHHNTSLIRRTATGRDWWIEQGKALYEAEHQKRLAKRKDAERTIVIGAWMTITATLPERLTKNLPEDMKLPTPKRKVFRPFATATVQSQSEKRIGVTNIQMFDDWEKHRYYSSAGLDIKWPILGREPNFFISPENLMVDHADNYIGSKLHNLHSEEELDFSARATDHMSKIVPLMLSMHLALDQQKAGLEDMTREMIQNFTGNGPGKLAP

Radius of gyration: 34.15 Å; Cα contacts (8 Å, |Δi|>4): 443; chains: 1; bounding box: 82×82×98 Å

Foldseek 3Di:
DPPDADDLLLLLVLCVQLVPPQLAHKWWKFADPDPPPPFRFIWIWDFHAADPVQATEIDIQGPPPDDPQPPVSVVVNLVSCVSSPNDNRDPCVVCCVVVQKPKDQDAPDDDVVVVVCVRHPGDDDDHRMIIIHGDPVNNVCCVPPSVVSNVVNVVVLVVQQVVQWAKFFFKKKKKDWADEDCVLVVPDDPPDDDPTDIDIDIAGFWMWIFRHDDQFKTWTDPTGGDPVVVVVVPPVVPPMPIPPQWDDDHPGIIGGPVRTPGTRDDPVNSVVRNVVVVVVSVVSNVVSHVVSVVVSVVNVVVVVVVVVVVVVVVVVVVVVVCVVVVPDPDPDDD

Mean predicted aligned error: 12.31 Å